Protein AF-A0A1J7BEB6-F1 (afdb_monomer_lite)

Structure (mmCIF, N/CA/C/O backbone):
data_AF-A0A1J7BEB6-F1
#
_entry.id   AF-A0A1J7BEB6-F1
#
loop_
_atom_site.group_PDB
_atom_site.id
_atom_site.type_symbol
_atom_site.label_atom_id
_atom_site.label_alt_id
_atom_site.label_comp_id
_atom_site.label_asym_id
_atom_site.label_entity_id
_atom_site.label_seq_id
_atom_site.pdbx_PDB_ins_code
_atom_site.Cartn_x
_atom_site.Cartn_y
_atom_site.Cartn_z
_atom_site.occupancy
_atom_site.B_iso_or_equiv
_atom_site.auth_seq_id
_atom_site.auth_comp_id
_atom_site.auth_asym_id
_atom_site.auth_atom_id
_atom_site.pdbx_PDB_model_num
ATOM 1 N N . MET A 1 1 ? -18.068 -0.484 -2.893 1.00 85.94 1 MET A N 1
ATOM 2 C CA . MET A 1 1 ? -17.768 -0.497 -1.445 1.00 85.94 1 MET A CA 1
ATOM 3 C C . MET A 1 1 ? -17.659 -1.946 -1.027 1.00 85.94 1 MET A C 1
ATOM 5 O O . MET A 1 1 ? -18.521 -2.722 -1.420 1.00 85.94 1 MET A O 1
ATOM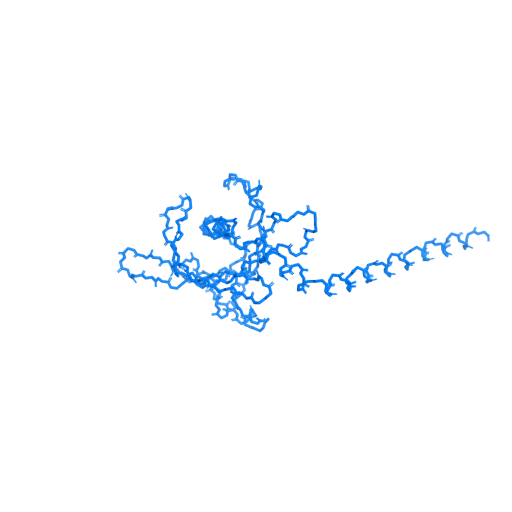 9 N N . ILE A 1 2 ? -16.595 -2.298 -0.313 1.00 91.94 2 ILE A N 1
ATOM 10 C CA . ILE A 1 2 ? -16.240 -3.674 0.043 1.00 91.94 2 ILE A CA 1
ATOM 11 C C . ILE A 1 2 ? -15.958 -3.715 1.543 1.00 91.94 2 ILE A C 1
ATOM 13 O O . ILE A 1 2 ? -15.367 -2.783 2.088 1.00 91.94 2 ILE A O 1
ATOM 17 N N . GLU A 1 3 ? -16.391 -4.778 2.210 1.00 91.88 3 GLU A N 1
ATOM 18 C CA . GLU A 1 3 ? -16.085 -5.016 3.617 1.00 91.88 3 GLU A CA 1
ATOM 19 C C . GLU A 1 3 ? -15.005 -6.084 3.718 1.00 91.88 3 GLU A C 1
ATOM 21 O O . GLU A 1 3 ? -15.182 -7.202 3.240 1.00 91.88 3 GLU A O 1
ATOM 26 N N . LEU A 1 4 ? -13.886 -5.737 4.347 1.00 92.25 4 LEU A N 1
ATOM 27 C CA . LEU A 1 4 ? -12.800 -6.665 4.617 1.00 92.25 4 LEU A CA 1
ATOM 28 C C . LEU A 1 4 ? -12.751 -6.928 6.117 1.00 92.25 4 LEU A C 1
ATOM 30 O O . LEU A 1 4 ? -12.865 -6.008 6.929 1.00 92.25 4 LEU A O 1
ATOM 34 N N . THR A 1 5 ? -12.573 -8.190 6.491 1.00 88.88 5 THR A N 1
ATOM 35 C CA . THR A 1 5 ? -12.385 -8.570 7.891 1.00 88.88 5 THR A CA 1
ATOM 36 C C . THR A 1 5 ? -10.912 -8.820 8.136 1.00 88.88 5 THR A C 1
ATOM 38 O O . THR A 1 5 ? -10.301 -9.641 7.455 1.00 88.88 5 THR A O 1
ATOM 41 N N . THR A 1 6 ? -10.334 -8.110 9.102 1.00 84.25 6 THR A N 1
ATOM 42 C CA . THR A 1 6 ? -8.933 -8.305 9.447 1.00 84.25 6 THR A CA 1
ATOM 43 C C . THR A 1 6 ? -8.742 -9.683 10.093 1.00 84.25 6 THR A C 1
ATOM 45 O O . THR A 1 6 ? -9.515 -10.060 10.980 1.00 84.25 6 THR A O 1
ATOM 48 N N . PRO A 1 7 ? -7.773 -10.481 9.627 1.00 80.00 7 PRO A N 1
ATOM 49 C CA . PRO A 1 7 ? -7.694 -11.899 9.966 1.00 80.00 7 PRO A CA 1
ATOM 50 C C . PRO A 1 7 ? -7.324 -12.180 11.427 1.00 80.00 7 PRO A C 1
ATOM 52 O O . PRO A 1 7 ? -7.808 -13.166 11.974 1.00 80.00 7 PRO A O 1
ATOM 55 N N . ALA A 1 8 ? -6.498 -11.347 12.067 1.00 81.00 8 ALA A N 1
ATOM 56 C CA . ALA A 1 8 ? -6.055 -11.558 13.446 1.00 81.00 8 ALA A CA 1
ATOM 57 C C . ALA A 1 8 ? -6.950 -10.853 14.474 1.00 81.00 8 ALA A C 1
ATOM 59 O O . ALA A 1 8 ? -7.284 -11.425 15.509 1.00 81.00 8 ALA A O 1
ATOM 60 N N . LEU A 1 9 ? -7.344 -9.603 14.213 1.00 80.00 9 LEU A N 1
ATOM 61 C CA . LEU A 1 9 ? -8.131 -8.796 15.152 1.00 80.00 9 LEU A CA 1
ATOM 62 C C . LEU A 1 9 ? -9.643 -8.867 14.895 1.00 80.00 9 LEU A C 1
ATOM 64 O O . LEU A 1 9 ? -10.401 -8.266 15.661 1.00 80.00 9 LEU A O 1
ATOM 68 N N . HIS A 1 10 ? -10.079 -9.554 13.833 1.00 84.31 10 HIS A N 1
ATOM 69 C CA . HIS A 1 10 ? -11.481 -9.702 13.421 1.00 84.31 10 HIS A CA 1
ATOM 70 C C . HIS A 1 10 ? -12.234 -8.369 13.344 1.00 84.31 10 HIS A C 1
ATOM 72 O O . HIS A 1 10 ? -13.385 -8.243 13.770 1.00 84.31 10 HIS A O 1
ATOM 78 N N . ARG A 1 11 ? -11.564 -7.334 12.827 1.00 84.19 11 ARG A N 1
ATOM 79 C CA . ARG A 1 11 ? -12.153 -6.003 12.659 1.00 84.19 11 ARG A CA 1
ATOM 80 C C . ARG A 1 11 ? -12.677 -5.851 11.249 1.00 84.19 11 ARG A C 1
ATOM 82 O O . ARG A 1 11 ? -11.995 -6.212 10.301 1.00 84.19 11 ARG A O 1
ATOM 89 N N . THR A 1 12 ? -13.840 -5.237 11.104 1.00 87.94 12 THR A N 1
ATOM 90 C CA . THR A 1 12 ? -14.345 -4.865 9.785 1.00 87.94 12 THR A CA 1
ATOM 91 C C . THR A 1 12 ? -13.767 -3.513 9.379 1.00 87.94 12 THR A C 1
ATOM 93 O O . THR A 1 12 ? -13.981 -2.501 10.057 1.00 87.94 12 THR A O 1
ATOM 96 N N . ILE A 1 13 ? -13.042 -3.498 8.266 1.00 90.31 13 ILE A N 1
ATOM 97 C CA . ILE A 1 13 ? -12.674 -2.285 7.540 1.00 90.31 13 ILE A CA 1
ATOM 98 C C . ILE A 1 13 ? -13.540 -2.199 6.285 1.00 90.31 13 ILE A C 1
ATOM 100 O O . ILE A 1 13 ? -13.791 -3.192 5.607 1.00 90.31 13 ILE A O 1
ATOM 104 N N . VAL A 1 14 ? -14.029 -1.005 5.995 1.00 92.38 14 VAL A N 1
ATOM 105 C CA . VAL A 1 14 ? -14.846 -0.713 4.821 1.00 92.38 14 VAL A CA 1
ATOM 106 C C . VAL A 1 14 ? -13.959 0.029 3.843 1.00 92.38 14 VAL A C 1
ATOM 108 O O . VAL A 1 14 ? -13.399 1.066 4.192 1.00 92.38 14 VAL A O 1
ATOM 111 N N . VAL A 1 15 ? -13.822 -0.480 2.627 1.00 94.06 15 VAL A N 1
ATOM 112 C CA . VAL A 1 15 ? -12.970 0.126 1.605 1.00 94.06 15 VAL A CA 1
ATOM 113 C C . VAL A 1 15 ? -13.781 0.516 0.376 1.00 94.06 15 VAL A C 1
ATOM 115 O O . VAL A 1 15 ? -14.750 -0.142 -0.019 1.00 94.06 15 VAL A O 1
ATOM 118 N N . THR A 1 16 ? -13.391 1.628 -0.234 1.00 94.81 16 THR A N 1
ATOM 119 C CA . THR A 1 16 ? -13.766 1.965 -1.608 1.00 94.81 16 THR A CA 1
ATOM 120 C C . THR A 1 16 ? -12.527 1.837 -2.470 1.00 94.81 16 THR A C 1
ATOM 122 O O . THR A 1 16 ? -11.470 2.334 -2.094 1.00 94.81 16 THR A O 1
ATOM 125 N N . GLU A 1 17 ? -12.661 1.136 -3.587 1.00 95.12 17 GLU A N 1
ATOM 126 C CA . GLU A 1 17 ? -11.561 0.894 -4.508 1.00 95.12 17 GLU A CA 1
ATOM 127 C C . GLU A 1 17 ? -11.651 1.838 -5.702 1.00 95.12 17 GLU A C 1
ATOM 129 O O . GLU A 1 17 ? -12.726 2.012 -6.281 1.00 95.12 17 GLU A O 1
ATOM 134 N N . THR A 1 18 ? -10.504 2.374 -6.103 1.00 94.62 18 THR A N 1
ATOM 135 C CA . THR A 1 18 ? -10.335 3.101 -7.359 1.00 94.62 18 THR A CA 1
ATOM 136 C C . THR A 1 18 ? -9.152 2.500 -8.102 1.00 94.62 18 THR A C 1
ATOM 138 O O . THR A 1 18 ? -8.023 2.533 -7.613 1.00 94.62 18 THR A O 1
ATOM 141 N N . VAL A 1 19 ? -9.412 1.942 -9.281 1.00 92.69 19 VAL A N 1
ATOM 142 C CA . VAL A 1 19 ? -8.372 1.434 -10.181 1.00 92.69 19 VAL A CA 1
ATOM 143 C C . VAL A 1 19 ? -7.858 2.592 -11.028 1.00 92.69 19 VAL A C 1
ATOM 145 O O . VAL A 1 19 ? -8.635 3.258 -11.709 1.00 92.69 19 VAL A O 1
ATOM 148 N N . ASN A 1 20 ? -6.552 2.826 -10.991 1.00 87.44 20 ASN A N 1
ATOM 149 C CA . ASN A 1 20 ? -5.890 3.818 -11.827 1.00 87.44 20 ASN A CA 1
ATOM 150 C C . ASN A 1 20 ? -5.515 3.212 -13.187 1.00 87.44 20 ASN A C 1
ATOM 152 O O . ASN A 1 20 ? -5.292 2.007 -13.306 1.00 87.44 20 ASN A O 1
ATOM 156 N N . GLU A 1 21 ? -5.371 4.059 -14.207 1.00 83.88 21 GLU A N 1
ATOM 157 C CA . GLU A 1 21 ? -5.048 3.636 -15.583 1.00 83.88 21 GLU A CA 1
ATOM 158 C C . GLU A 1 21 ? -3.719 2.872 -15.690 1.00 83.88 21 GLU A C 1
ATOM 160 O O . GLU A 1 21 ? -3.550 2.015 -16.554 1.00 83.88 21 GLU A O 1
ATOM 165 N N . ASN A 1 22 ? -2.787 3.138 -14.774 1.00 83.81 22 ASN A N 1
ATOM 166 C CA . ASN A 1 22 ? -1.498 2.457 -14.698 1.00 83.81 22 ASN A CA 1
ATOM 167 C C . ASN A 1 22 ? -1.555 1.091 -13.989 1.00 83.81 22 ASN A C 1
ATOM 169 O O . 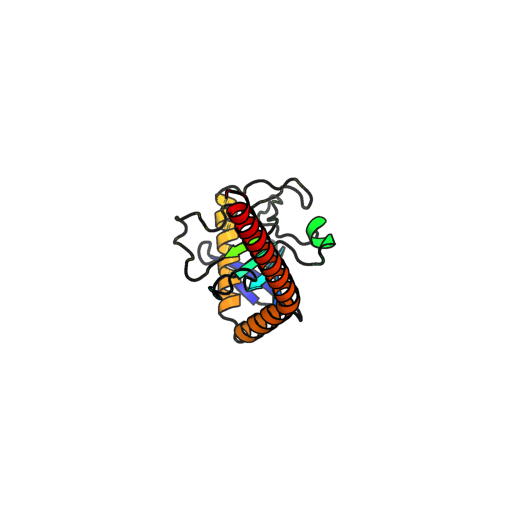ASN A 1 22 ? -0.523 0.448 -13.855 1.00 83.81 22 ASN A O 1
ATOM 173 N N . GLY A 1 23 ? -2.718 0.632 -13.520 1.00 84.00 23 GLY A N 1
ATOM 174 C CA . GLY A 1 23 ? -2.863 -0.642 -12.807 1.00 84.00 23 GLY A CA 1
ATOM 175 C C . GLY A 1 23 ? -2.634 -0.569 -11.293 1.00 84.00 23 GLY A C 1
ATOM 176 O O . GLY A 1 23 ? -2.726 -1.594 -10.620 1.00 84.00 23 GLY A O 1
ATOM 177 N N . ALA A 1 24 ? -2.370 0.616 -10.733 1.00 89.75 24 ALA A N 1
ATOM 178 C CA . ALA A 1 24 ? -2.391 0.822 -9.286 1.00 89.75 24 ALA A CA 1
ATOM 179 C C . ALA A 1 24 ? -3.833 0.816 -8.755 1.00 89.75 24 ALA A C 1
ATOM 181 O O . ALA A 1 24 ? -4.726 1.376 -9.391 1.00 89.75 24 ALA A O 1
ATOM 182 N N . VAL A 1 25 ? -4.056 0.261 -7.564 1.00 93.56 25 VAL A N 1
ATOM 183 C CA . VAL A 1 25 ? -5.375 0.264 -6.912 1.00 93.56 25 VAL A CA 1
ATOM 184 C C . VAL A 1 25 ? -5.310 1.070 -5.625 1.00 93.56 25 VAL A C 1
ATOM 186 O O . VAL A 1 25 ? -4.535 0.754 -4.725 1.00 93.56 25 VAL A O 1
ATOM 189 N N . THR A 1 26 ? -6.134 2.106 -5.525 1.00 94.75 26 THR A N 1
ATOM 190 C CA . THR A 1 26 ? -6.293 2.893 -4.301 1.00 94.75 26 THR A CA 1
ATOM 191 C C . THR A 1 26 ? -7.443 2.329 -3.476 1.00 94.75 26 THR A C 1
ATOM 193 O O . THR A 1 26 ? -8.574 2.259 -3.950 1.00 94.75 26 THR A O 1
ATOM 196 N N . TYR A 1 27 ? -7.157 1.981 -2.226 1.00 95.19 27 TYR A N 1
ATOM 197 C CA . TYR A 1 27 ? -8.111 1.555 -1.212 1.00 95.19 27 TYR A CA 1
ATOM 198 C C . TYR A 1 27 ? -8.347 2.690 -0.221 1.00 95.19 27 TYR A C 1
ATOM 200 O O . TYR A 1 27 ? -7.553 2.887 0.700 1.00 95.19 27 TYR A O 1
ATOM 208 N N . SER A 1 28 ? -9.453 3.413 -0.378 1.00 94.56 28 SER A N 1
ATOM 209 C CA . SER A 1 28 ? -9.890 4.412 0.598 1.00 94.56 28 SER A CA 1
ATOM 210 C C . SER A 1 28 ? -10.611 3.724 1.744 1.00 94.56 28 SER A C 1
ATOM 212 O O . SER A 1 28 ? -11.760 3.288 1.605 1.00 94.56 28 SER A O 1
ATOM 214 N N . ALA A 1 29 ? -9.918 3.590 2.871 1.00 92.25 29 ALA A N 1
ATOM 215 C CA . ALA A 1 29 ? -10.356 2.798 4.004 1.00 92.25 29 ALA A CA 1
ATOM 216 C C . ALA A 1 29 ? -11.082 3.636 5.058 1.00 92.25 29 ALA A C 1
ATOM 218 O O . ALA A 1 29 ? -10.706 4.762 5.396 1.00 92.25 29 ALA A O 1
ATOM 219 N N . LYS A 1 30 ? -12.109 3.025 5.639 1.00 90.56 30 LYS A N 1
ATOM 220 C CA . LYS A 1 30 ? -12.805 3.484 6.831 1.00 90.56 30 LYS A CA 1
ATOM 221 C C . LYS A 1 30 ? -12.866 2.345 7.838 1.00 90.56 30 LYS A C 1
ATOM 223 O O . LYS A 1 30 ? -13.111 1.193 7.484 1.00 90.56 30 LYS A O 1
ATOM 228 N N . ARG A 1 31 ? -12.675 2.657 9.113 1.00 84.31 31 ARG A N 1
ATOM 229 C CA . ARG A 1 31 ? -12.867 1.708 10.205 1.00 84.31 31 ARG A CA 1
ATOM 230 C C . ARG A 1 31 ? -14.312 1.773 10.658 1.00 84.31 31 ARG A C 1
ATOM 232 O O . ARG A 1 31 ? -14.750 2.816 11.140 1.00 84.31 31 ARG A O 1
ATOM 239 N N . ARG A 1 32 ? -15.014 0.645 10.618 1.00 83.38 32 ARG A N 1
ATOM 240 C CA . ARG A 1 32 ? -16.331 0.562 11.243 1.00 83.38 32 ARG A CA 1
ATOM 241 C C . ARG A 1 32 ? -16.177 0.469 12.756 1.00 83.38 32 ARG A C 1
ATOM 243 O O . ARG A 1 32 ? -15.477 -0.406 13.275 1.00 83.38 32 ARG A O 1
ATOM 250 N N . THR A 1 33 ? -16.805 1.386 13.479 1.00 77.25 33 THR A N 1
ATOM 251 C CA . THR A 1 33 ? -16.875 1.344 14.943 1.00 77.25 33 THR A CA 1
ATOM 252 C C . THR A 1 33 ? -18.260 0.886 15.386 1.00 77.25 33 THR A C 1
ATOM 254 O O . THR A 1 33 ? -19.239 1.061 14.667 1.00 77.25 33 THR A O 1
ATOM 257 N N . LYS A 1 34 ? -18.358 0.273 16.572 1.00 73.19 34 LYS A N 1
ATOM 258 C CA . LYS A 1 34 ? -19.645 -0.220 17.088 1.00 73.19 34 LYS A CA 1
ATOM 259 C C . LYS A 1 34 ? -20.641 0.907 17.409 1.00 73.19 34 LYS A C 1
ATOM 261 O O . LYS A 1 34 ? -21.834 0.637 17.409 1.00 73.19 34 LYS A O 1
ATOM 266 N N . ASN A 1 35 ? -20.156 2.130 17.666 1.00 67.19 35 ASN A N 1
ATOM 267 C CA . ASN A 1 35 ? -20.957 3.211 18.252 1.00 67.19 35 ASN A CA 1
ATOM 268 C C . ASN A 1 35 ? -20.946 4.540 17.463 1.00 67.19 35 ASN A C 1
ATOM 270 O O . ASN A 1 35 ? -21.878 5.311 17.640 1.00 67.19 35 ASN A O 1
ATOM 274 N N . ASP A 1 36 ? -19.959 4.800 16.591 1.00 61.56 36 ASP A N 1
ATOM 275 C CA . ASP A 1 36 ? -19.748 6.117 15.944 1.00 61.56 36 ASP A CA 1
ATOM 276 C C . ASP A 1 36 ? -19.757 6.062 14.401 1.00 61.56 36 ASP A C 1
ATOM 278 O O . ASP A 1 36 ? -19.321 6.989 13.720 1.00 61.56 36 ASP A O 1
ATOM 282 N N . GLY A 1 37 ? -20.244 4.966 13.811 1.00 76.62 37 GLY A N 1
ATOM 283 C CA . GLY A 1 37 ? -20.230 4.782 12.358 1.00 76.62 37 GLY A CA 1
ATOM 284 C C . GLY A 1 37 ? -18.827 4.518 11.794 1.00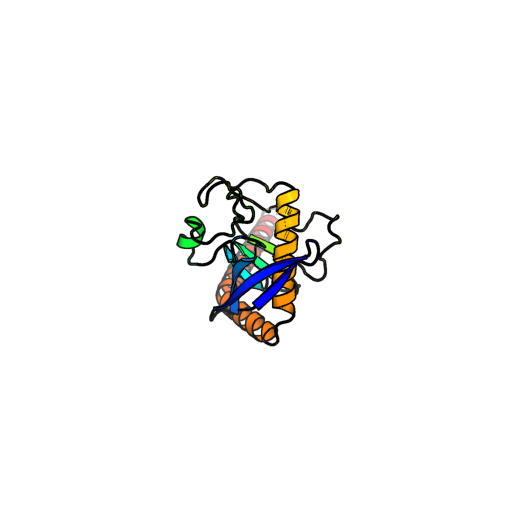 76.62 37 GLY A C 1
ATOM 285 O O . GLY A 1 37 ? -17.956 3.960 12.475 1.00 76.62 37 GLY A O 1
ATOM 286 N N . ASP A 1 38 ? -18.633 4.860 10.519 1.00 81.44 38 ASP A N 1
ATOM 287 C CA . ASP A 1 38 ? -17.405 4.591 9.765 1.00 81.44 38 ASP A CA 1
ATOM 288 C C . ASP A 1 38 ? -16.421 5.771 9.891 1.00 81.44 38 ASP A C 1
ATOM 290 O O . ASP A 1 38 ? -16.640 6.840 9.318 1.00 81.44 38 ASP A O 1
ATOM 294 N N . LEU A 1 39 ? -15.313 5.571 10.613 1.00 82.06 39 LEU A N 1
ATOM 295 C CA . LEU A 1 39 ? -14.253 6.571 10.779 1.00 82.06 39 LEU A CA 1
ATOM 296 C C . LEU A 1 39 ? -13.267 6.515 9.604 1.00 82.06 39 LEU A C 1
ATOM 298 O O . LEU A 1 39 ? -12.762 5.428 9.313 1.00 82.06 39 LEU A O 1
ATOM 302 N N . PRO A 1 40 ? -12.949 7.641 8.941 1.00 84.56 40 PRO A N 1
ATOM 303 C CA . PRO A 1 40 ? -11.972 7.648 7.861 1.00 84.56 40 PRO A CA 1
ATOM 304 C C . PRO A 1 40 ? -10.599 7.237 8.391 1.00 84.56 40 PRO A C 1
ATOM 306 O O . PRO A 1 40 ? -10.131 7.758 9.402 1.00 84.56 40 PRO A O 1
ATOM 309 N N . MET A 1 41 ? -9.972 6.285 7.706 1.00 88.56 41 MET A N 1
ATOM 310 C CA . MET A 1 41 ? -8.589 5.908 7.967 1.00 88.56 41 MET A CA 1
ATOM 311 C C . MET A 1 41 ? -7.682 6.629 6.986 1.00 88.56 41 MET A C 1
ATOM 313 O O . MET A 1 41 ? -6.727 7.235 7.423 1.00 88.56 41 MET A O 1
ATOM 317 N N . GLY A 1 42 ? -8.000 6.643 5.696 1.00 90.25 42 GLY A N 1
ATOM 318 C CA . GLY A 1 42 ? -7.142 7.210 4.655 1.00 90.25 42 GLY A CA 1
ATOM 319 C C . GLY A 1 42 ? -6.898 6.185 3.559 1.00 90.25 42 GLY A C 1
ATOM 320 O O . GLY A 1 42 ? -7.599 5.170 3.494 1.00 90.25 42 GLY A O 1
ATOM 321 N N . ASP A 1 43 ? -5.909 6.445 2.711 1.00 93.75 43 ASP A N 1
ATOM 322 C CA . ASP A 1 43 ? -5.719 5.673 1.488 1.00 93.75 43 ASP A CA 1
ATOM 323 C C . ASP A 1 43 ? -4.518 4.731 1.556 1.00 93.75 43 ASP A C 1
ATOM 325 O O . ASP A 1 43 ? -3.424 5.104 1.986 1.00 93.75 43 ASP A O 1
ATOM 329 N N . PHE A 1 44 ? -4.712 3.518 1.046 1.00 93.25 44 PHE A N 1
ATOM 330 C CA . PHE A 1 44 ? -3.645 2.562 0.766 1.00 93.25 44 PHE A CA 1
ATOM 331 C C . PHE A 1 44 ? -3.554 2.364 -0.741 1.00 93.25 44 PHE A C 1
ATOM 333 O O . PHE A 1 44 ? -4.520 1.925 -1.361 1.00 93.25 44 PHE A O 1
ATOM 340 N N . VAL A 1 45 ? -2.413 2.679 -1.347 1.00 92.62 45 VAL A N 1
ATOM 341 C CA . VAL A 1 45 ? -2.211 2.460 -2.783 1.00 92.62 45 VAL A CA 1
ATOM 342 C C . VAL A 1 45 ? -1.405 1.189 -2.968 1.00 92.62 45 VAL A C 1
ATOM 344 O O . VAL A 1 45 ? -0.243 1.122 -2.576 1.00 92.62 45 VAL A O 1
ATOM 347 N N . VAL A 1 46 ? -2.036 0.185 -3.561 1.00 92.31 46 VAL A N 1
ATOM 348 C CA . VAL A 1 46 ? -1.455 -1.128 -3.814 1.00 92.31 46 VAL A CA 1
ATOM 349 C C . VAL A 1 46 ? -0.964 -1.185 -5.252 1.00 92.31 46 VAL A C 1
ATOM 351 O O . VAL A 1 46 ? -1.715 -0.914 -6.195 1.00 92.31 46 VAL A O 1
ATOM 354 N N . THR A 1 47 ? 0.300 -1.554 -5.422 1.00 88.31 47 THR A N 1
ATOM 355 C CA . THR A 1 47 ? 0.925 -1.788 -6.722 1.00 88.31 47 THR A CA 1
ATOM 356 C C . THR A 1 47 ? 1.697 -3.106 -6.702 1.00 88.31 47 THR A C 1
ATOM 358 O O . THR A 1 47 ? 2.243 -3.494 -5.667 1.00 88.31 47 THR A O 1
ATOM 361 N N . PRO A 1 48 ? 1.787 -3.824 -7.831 1.00 79.56 48 PRO A N 1
ATOM 362 C CA . PRO A 1 48 ? 2.766 -4.898 -7.962 1.00 79.56 48 PRO A CA 1
ATOM 363 C C . PRO A 1 48 ? 4.182 -4.350 -7.715 1.00 79.56 48 PRO A C 1
ATOM 365 O O . PRO A 1 48 ? 4.496 -3.242 -8.164 1.00 79.56 48 PRO A O 1
ATOM 368 N N . ASP A 1 49 ? 5.053 -5.100 -7.029 1.00 69.25 49 ASP A N 1
ATOM 369 C CA . ASP A 1 49 ? 6.418 -4.630 -6.774 1.00 69.25 49 ASP A CA 1
ATOM 370 C C . ASP A 1 49 ? 7.171 -4.443 -8.099 1.00 69.25 49 ASP A C 1
ATOM 372 O O . ASP A 1 49 ? 7.366 -5.354 -8.909 1.00 69.25 49 ASP A O 1
ATOM 376 N N . SER A 1 50 ? 7.588 -3.203 -8.324 1.00 57.94 50 SER A N 1
ATOM 377 C CA . SER A 1 50 ? 8.275 -2.749 -9.523 1.00 57.94 50 SER A CA 1
ATOM 378 C C . SER A 1 50 ? 9.730 -3.220 -9.597 1.00 57.94 50 SER A C 1
ATOM 380 O O . SER A 1 50 ? 10.302 -3.212 -10.697 1.00 57.94 50 SER A O 1
ATOM 382 N N . ARG A 1 51 ? 10.315 -3.634 -8.462 1.00 55.84 51 ARG A N 1
ATOM 383 C CA . ARG A 1 51 ? 11.756 -3.857 -8.257 1.00 55.84 51 ARG A CA 1
ATOM 384 C C . ARG A 1 51 ? 12.189 -5.310 -8.438 1.00 55.84 51 ARG A C 1
ATOM 386 O O . ARG A 1 51 ? 13.348 -5.556 -8.765 1.00 55.84 51 ARG A O 1
ATOM 393 N N . LEU A 1 52 ? 11.278 -6.269 -8.285 1.00 53.09 52 LEU A N 1
ATOM 394 C CA . LEU A 1 52 ? 11.589 -7.699 -8.329 1.00 53.09 52 LEU A CA 1
ATOM 395 C C . LEU A 1 52 ? 11.065 -8.339 -9.618 1.00 53.09 52 LEU A C 1
ATOM 397 O O . LEU A 1 52 ? 10.009 -8.962 -9.645 1.00 53.09 52 LEU A O 1
ATOM 401 N N . ILE A 1 53 ? 11.849 -8.234 -10.698 1.00 46.53 53 ILE A N 1
ATOM 402 C CA . ILE A 1 53 ? 11.585 -8.922 -11.983 1.00 46.53 53 ILE A CA 1
ATOM 403 C C . ILE A 1 53 ? 11.409 -10.439 -11.779 1.00 46.53 53 ILE A C 1
ATOM 405 O O . ILE A 1 53 ? 10.655 -11.085 -12.502 1.00 46.53 53 ILE A O 1
ATOM 409 N N . SER A 1 54 ? 12.093 -11.006 -10.784 1.00 46.88 54 SER A N 1
ATOM 410 C CA . SER A 1 54 ? 12.108 -12.438 -10.487 1.00 46.88 54 SER A CA 1
ATOM 411 C C . SER A 1 54 ? 11.024 -12.899 -9.511 1.00 46.88 54 SER A C 1
ATOM 413 O O . SER A 1 54 ? 10.844 -14.108 -9.367 1.00 46.88 54 SER A O 1
ATOM 415 N N . ASN A 1 55 ? 10.300 -11.989 -8.846 1.00 54.38 55 ASN A N 1
ATOM 416 C CA . ASN A 1 55 ? 9.288 -12.371 -7.863 1.00 54.38 55 ASN A CA 1
ATOM 417 C C . ASN A 1 55 ? 7.991 -11.558 -8.025 1.00 54.38 55 ASN A C 1
ATOM 419 O O . ASN A 1 55 ? 7.776 -10.590 -7.294 1.00 54.38 55 ASN A O 1
ATOM 423 N N . PRO A 1 56 ? 7.081 -11.982 -8.925 1.00 56.72 56 PRO A N 1
ATOM 424 C CA . PRO A 1 56 ? 5.798 -11.310 -9.151 1.00 56.72 56 PRO A CA 1
ATOM 425 C C . PRO A 1 56 ? 4.850 -11.389 -7.947 1.00 56.72 56 PRO A C 1
ATOM 427 O O . PRO A 1 56 ? 3.725 -10.905 -8.019 1.00 56.72 56 PRO A O 1
ATOM 430 N N . ARG A 1 57 ? 5.266 -12.044 -6.856 1.00 66.44 57 ARG A N 1
ATOM 431 C CA . ARG A 1 57 ? 4.460 -12.185 -5.649 1.00 66.44 57 ARG A CA 1
ATOM 432 C C . ARG A 1 57 ? 4.631 -11.011 -4.700 1.00 66.44 57 ARG A C 1
ATOM 434 O O . ARG A 1 57 ? 3.802 -10.885 -3.819 1.00 66.44 57 ARG A O 1
ATOM 441 N N . VAL A 1 58 ? 5.650 -10.163 -4.843 1.00 77.38 58 VAL A N 1
ATOM 442 C CA . VAL A 1 58 ? 5.802 -9.013 -3.940 1.00 77.38 58 VAL A CA 1
ATOM 443 C C . VAL A 1 58 ? 4.875 -7.876 -4.368 1.00 77.38 58 VAL A C 1
ATOM 445 O O . VAL A 1 58 ? 4.737 -7.564 -5.550 1.00 77.38 58 VAL A O 1
ATOM 448 N N . VAL A 1 59 ? 4.222 -7.271 -3.386 1.00 84.12 59 VAL A N 1
ATOM 449 C CA . VAL A 1 59 ? 3.270 -6.175 -3.518 1.00 84.12 59 VAL A CA 1
ATOM 450 C C . VAL A 1 59 ? 3.821 -4.983 -2.750 1.00 84.12 59 VAL A C 1
ATOM 452 O O . VAL A 1 59 ? 4.199 -5.110 -1.586 1.00 84.12 59 VAL A O 1
ATOM 455 N N . SER A 1 60 ? 3.854 -3.824 -3.391 1.00 85.81 60 SER A N 1
ATOM 456 C CA . SER A 1 60 ? 4.182 -2.556 -2.753 1.00 85.81 60 SER A CA 1
ATOM 457 C C . SER A 1 60 ? 2.897 -1.881 -2.287 1.00 85.81 60 SER A C 1
ATOM 459 O O . SER A 1 60 ? 1.911 -1.815 -3.023 1.00 85.81 60 SER A O 1
ATOM 461 N N . ILE A 1 61 ? 2.904 -1.357 -1.066 1.00 89.06 61 ILE A N 1
ATOM 462 C CA . ILE A 1 61 ? 1.804 -0.570 -0.515 1.00 89.06 61 ILE A CA 1
ATOM 463 C C . ILE A 1 61 ? 2.347 0.774 -0.088 1.00 89.06 61 ILE A C 1
ATOM 465 O O . ILE A 1 61 ? 3.147 0.869 0.838 1.00 89.06 61 ILE A O 1
ATOM 469 N N . GLN A 1 62 ? 1.865 1.814 -0.744 1.00 88.88 62 GLN A N 1
ATOM 470 C CA . GLN A 1 62 ? 2.136 3.184 -0.365 1.00 88.88 62 GLN A CA 1
ATOM 471 C C . GLN A 1 62 ? 1.030 3.696 0.560 1.00 88.88 62 GLN A C 1
ATOM 473 O O . GLN A 1 62 ? -0.161 3.467 0.322 1.00 88.88 62 GLN A O 1
ATOM 478 N N . PHE A 1 63 ? 1.428 4.427 1.596 1.00 89.00 63 PHE A N 1
ATOM 479 C CA . PHE A 1 63 ? 0.515 5.105 2.502 1.00 89.00 63 PHE A CA 1
ATOM 480 C C . PHE A 1 63 ? 0.169 6.499 1.970 1.00 89.00 63 PHE A C 1
ATOM 482 O O . PHE A 1 63 ? 1.038 7.355 1.811 1.00 89.00 63 PHE A O 1
ATOM 489 N N . GLY A 1 64 ? -1.116 6.721 1.700 1.00 87.81 64 GLY A N 1
ATOM 490 C CA . GLY A 1 64 ? -1.644 7.942 1.102 1.00 87.81 64 GLY A CA 1
ATOM 491 C C . GLY A 1 64 ? -1.668 7.901 -0.425 1.00 87.81 64 GLY A C 1
ATOM 492 O O . GLY A 1 64 ? -0.765 7.370 -1.075 1.00 87.81 64 GLY A O 1
ATOM 493 N N . SER A 1 65 ? -2.723 8.472 -1.002 1.00 85.06 65 SER A N 1
ATOM 494 C CA . SER A 1 65 ? -2.892 8.634 -2.447 1.00 85.06 65 SER A CA 1
ATOM 495 C C . SER A 1 65 ? -2.381 9.996 -2.935 1.00 85.06 65 SER A C 1
ATOM 497 O O . SER A 1 65 ? -1.934 10.830 -2.150 1.00 85.06 65 SER A O 1
ATOM 499 N N . GLY A 1 66 ? -2.435 10.212 -4.252 1.00 77.38 66 GLY A N 1
ATOM 500 C CA . GLY A 1 66 ? -2.147 11.505 -4.871 1.00 77.38 66 GLY A CA 1
ATOM 501 C C . GLY A 1 66 ? -0.782 11.615 -5.555 1.00 77.38 66 GLY A C 1
ATOM 502 O O . GLY A 1 66 ? -0.019 10.644 -5.696 1.00 77.38 66 GLY A O 1
ATOM 503 N N . SER A 1 67 ? -0.518 12.828 -6.036 1.00 69.25 67 SER A N 1
ATOM 504 C CA . SER A 1 67 ? 0.714 13.237 -6.704 1.00 69.25 67 SER A CA 1
ATOM 505 C C . SER A 1 67 ? 1.920 13.161 -5.766 1.00 69.25 67 SER A C 1
ATOM 507 O O . SER A 1 67 ? 1.792 12.983 -4.557 1.00 69.25 67 SER A O 1
ATOM 509 N N . ARG A 1 68 ? 3.130 13.327 -6.309 1.00 63.91 68 ARG A N 1
ATOM 510 C CA . ARG A 1 68 ? 4.337 13.423 -5.475 1.00 63.91 68 ARG A CA 1
ATOM 511 C C . ARG A 1 68 ? 4.221 14.540 -4.430 1.00 63.91 68 ARG A C 1
ATOM 513 O O . ARG A 1 68 ? 4.692 14.350 -3.317 1.00 63.91 68 ARG A O 1
ATOM 520 N N . THR A 1 69 ? 3.586 15.658 -4.776 1.00 66.31 69 THR A N 1
ATOM 521 C CA . THR A 1 69 ? 3.341 16.769 -3.849 1.00 66.31 69 THR A CA 1
ATOM 522 C C . THR A 1 69 ? 2.369 16.353 -2.749 1.00 66.31 69 THR A C 1
ATOM 524 O O . THR A 1 69 ? 2.708 16.479 -1.581 1.00 66.31 69 THR A O 1
ATOM 527 N N . ASP A 1 70 ? 1.250 15.710 -3.098 1.00 70.31 70 ASP A N 1
ATOM 528 C CA . ASP A 1 70 ? 0.274 15.213 -2.111 1.00 70.31 70 ASP A CA 1
ATOM 529 C C . ASP A 1 70 ? 0.886 14.196 -1.137 1.00 70.31 70 ASP A C 1
ATOM 531 O O . ASP A 1 70 ? 0.516 14.143 0.033 1.00 70.31 70 ASP A O 1
ATOM 535 N N . ARG A 1 71 ? 1.862 13.404 -1.599 1.00 67.12 71 ARG A N 1
ATOM 536 C CA . ARG A 1 71 ? 2.610 12.450 -0.764 1.00 67.12 71 ARG A CA 1
ATOM 537 C C . ARG A 1 71 ? 3.591 13.131 0.185 1.00 67.12 71 ARG A C 1
ATOM 539 O O . ARG A 1 71 ? 3.823 12.612 1.271 1.00 67.12 71 ARG A O 1
ATOM 546 N N . MET A 1 72 ? 4.170 14.263 -0.212 1.00 67.50 72 MET A N 1
ATOM 547 C CA . MET A 1 72 ? 5.022 15.079 0.664 1.00 67.50 72 MET A CA 1
ATOM 548 C C . MET A 1 72 ? 4.175 15.836 1.690 1.00 67.50 72 MET A C 1
ATOM 550 O O . MET A 1 72 ? 4.533 15.882 2.865 1.00 67.50 72 MET A O 1
ATOM 554 N N . ASP A 1 73 ? 3.024 16.350 1.254 1.00 71.25 73 ASP A N 1
ATOM 555 C CA . ASP A 1 73 ? 2.061 17.074 2.088 1.00 71.25 73 ASP A CA 1
ATOM 556 C C . ASP A 1 73 ? 1.192 16.131 2.936 1.00 71.25 73 ASP A C 1
ATOM 558 O O . ASP A 1 73 ? 0.521 16.561 3.875 1.00 71.25 73 ASP A O 1
ATOM 562 N N . ARG A 1 74 ? 1.237 14.828 2.627 1.00 75.44 74 ARG A N 1
ATOM 563 C CA . ARG A 1 74 ? 0.629 13.718 3.368 1.00 75.44 74 ARG A CA 1
ATOM 564 C C . ARG A 1 74 ? -0.855 13.947 3.674 1.00 75.44 74 ARG A C 1
ATOM 566 O O . ARG A 1 74 ? -1.337 13.696 4.776 1.00 75.44 74 ARG A O 1
ATOM 573 N N . THR A 1 75 ? -1.593 14.404 2.671 1.00 72.19 75 THR A N 1
ATOM 574 C CA . THR A 1 75 ? -2.981 14.868 2.820 1.00 72.19 75 THR A CA 1
ATOM 575 C C . THR A 1 75 ? -3.994 13.745 3.071 1.00 72.19 75 THR A C 1
ATOM 577 O O . THR A 1 75 ? -4.994 13.986 3.739 1.00 72.19 75 THR A O 1
ATOM 580 N N . ASN A 1 76 ? -3.720 12.517 2.609 1.00 83.56 76 ASN A N 1
ATOM 581 C CA . ASN A 1 76 ? -4.622 11.354 2.716 1.00 83.56 76 ASN A CA 1
ATOM 582 C C . ASN A 1 76 ? -3.955 10.110 3.331 1.00 83.56 76 ASN A C 1
ATOM 584 O O . ASN A 1 76 ? -4.300 8.974 2.990 1.00 83.56 76 ASN A O 1
ATOM 588 N N . ILE A 1 77 ? -2.965 10.295 4.207 1.00 85.56 77 ILE A N 1
ATOM 589 C CA . ILE A 1 77 ? -2.253 9.163 4.812 1.00 85.56 77 ILE A CA 1
ATOM 590 C C . ILE A 1 77 ? -3.122 8.405 5.836 1.00 85.56 77 ILE A C 1
ATOM 592 O O . ILE A 1 77 ? -3.930 9.026 6.532 1.00 85.56 77 ILE A O 1
ATOM 596 N N . PRO A 1 78 ? -2.964 7.074 5.973 1.00 86.94 78 PRO A N 1
ATOM 597 C CA . PRO A 1 78 ? -3.757 6.276 6.892 1.00 86.94 78 PRO A CA 1
ATOM 598 C C . PRO A 1 78 ? -3.528 6.639 8.358 1.00 86.94 78 PRO A C 1
ATOM 600 O O . PRO A 1 78 ? -2.450 6.416 8.902 1.00 86.94 78 PRO A O 1
ATOM 603 N N . ASN A 1 79 ? -4.572 7.104 9.028 1.00 88.31 79 ASN A N 1
ATOM 604 C CA . ASN A 1 79 ? -4.697 7.137 10.469 1.00 88.31 79 ASN A CA 1
ATOM 605 C C . ASN A 1 79 ? -5.020 5.725 10.989 1.00 88.31 79 ASN A C 1
ATOM 607 O O . ASN A 1 79 ? -6.092 5.162 10.743 1.00 88.31 79 ASN A O 1
ATOM 611 N N . ILE A 1 80 ? -4.063 5.140 11.704 1.00 80.00 80 ILE A N 1
ATOM 612 C CA . ILE A 1 80 ? -4.097 3.744 12.152 1.00 80.00 80 ILE A CA 1
ATOM 613 C C . ILE A 1 80 ? -4.501 3.604 13.627 1.00 80.00 80 ILE A C 1
ATOM 615 O O . ILE A 1 80 ? -4.702 2.484 14.123 1.00 80.00 80 ILE A O 1
ATOM 619 N N . ASP A 1 81 ? -4.688 4.718 14.339 1.00 77.69 81 ASP A N 1
ATOM 620 C CA . ASP A 1 81 ? -5.094 4.721 15.741 1.00 77.69 81 ASP A CA 1
ATOM 621 C C . ASP A 1 81 ? -5.999 5.906 16.126 1.00 77.69 81 ASP A C 1
ATOM 623 O O . ASP A 1 81 ? -5.759 7.021 15.682 1.00 77.69 81 ASP A O 1
ATOM 627 N N . PRO A 1 82 ? -7.012 5.729 17.001 1.00 71.19 82 PRO A N 1
ATOM 628 C CA . PRO A 1 82 ? -7.867 6.835 17.437 1.00 71.19 82 PRO A CA 1
ATOM 629 C C . PRO A 1 82 ? -7.123 8.045 18.017 1.00 71.19 82 PRO A C 1
ATOM 631 O O . PRO A 1 82 ? -7.695 9.129 18.050 1.00 71.19 82 PRO A O 1
ATOM 634 N N . GLN A 1 83 ? -5.872 7.885 18.462 1.00 75.56 83 GLN A N 1
ATOM 635 C CA . GLN A 1 83 ? -5.031 8.979 18.948 1.00 75.56 83 GLN A CA 1
ATOM 636 C C . GLN A 1 83 ? -4.444 9.867 17.838 1.00 75.56 83 GLN A C 1
ATOM 638 O O . GLN A 1 83 ? -3.776 10.848 18.154 1.00 75.56 83 GLN A O 1
ATOM 643 N N . GLY A 1 84 ? -4.693 9.569 16.558 1.00 80.50 84 GLY A N 1
ATOM 644 C CA . GLY A 1 84 ? -4.192 10.384 15.449 1.00 80.50 84 GLY A CA 1
ATOM 645 C C . GLY A 1 84 ? -2.772 10.026 15.030 1.00 80.50 84 GLY A C 1
ATOM 64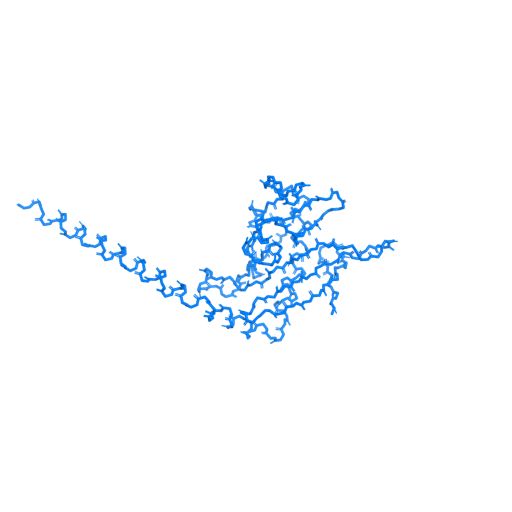6 O O . GLY A 1 84 ? -2.003 10.914 14.683 1.00 80.50 84 GLY A O 1
ATOM 647 N N . ILE A 1 85 ? -2.415 8.740 15.081 1.00 86.81 85 ILE A N 1
ATOM 648 C CA . ILE A 1 85 ? -1.116 8.265 14.598 1.00 86.81 85 ILE A CA 1
ATOM 649 C C . ILE A 1 85 ? -1.269 7.805 13.156 1.00 86.81 85 ILE A C 1
ATOM 651 O O . ILE A 1 85 ? -2.130 6.975 12.850 1.00 86.81 85 ILE A O 1
ATOM 655 N N . TYR A 1 86 ? -0.412 8.322 12.284 1.00 88.19 86 TYR A N 1
ATOM 656 C CA . TYR A 1 86 ? -0.494 8.081 10.854 1.00 88.19 86 TYR A CA 1
ATOM 657 C C . TYR A 1 86 ? 0.635 7.182 10.362 1.00 88.19 86 TYR A C 1
ATOM 659 O O . TYR A 1 86 ? 1.782 7.373 10.756 1.00 88.19 86 TYR A O 1
ATOM 667 N N . ALA A 1 87 ? 0.323 6.235 9.479 1.00 88.69 87 ALA A N 1
ATOM 668 C CA . ALA A 1 87 ? 1.317 5.461 8.741 1.00 88.69 87 ALA A CA 1
ATOM 669 C C . ALA A 1 87 ? 1.875 6.295 7.580 1.00 88.69 87 ALA A C 1
ATOM 671 O O . ALA A 1 87 ? 1.106 6.912 6.841 1.00 88.69 87 ALA A O 1
ATOM 672 N N . VAL A 1 88 ? 3.199 6.311 7.411 1.00 86.50 88 VAL A N 1
ATOM 673 C CA . VAL A 1 88 ? 3.881 7.100 6.372 1.00 86.50 88 VAL A CA 1
ATOM 674 C C . VAL A 1 88 ? 4.873 6.249 5.587 1.00 86.50 88 VAL A C 1
ATOM 676 O O . VAL A 1 88 ? 5.375 5.244 6.084 1.00 86.50 88 VAL A O 1
ATOM 679 N N . GLY A 1 89 ? 5.132 6.647 4.341 1.00 82.69 89 GLY A N 1
ATOM 680 C CA . GLY A 1 89 ? 6.057 5.950 3.451 1.00 82.69 89 GLY A CA 1
ATOM 681 C C . GLY A 1 89 ? 5.401 4.818 2.661 1.00 82.69 89 GLY A C 1
ATOM 682 O O . GLY A 1 89 ? 4.254 4.923 2.217 1.00 82.69 89 GLY A O 1
ATOM 683 N N . GLU A 1 90 ? 6.156 3.746 2.453 1.00 83.25 90 GLU A N 1
ATOM 684 C CA . GLU A 1 90 ? 5.724 2.560 1.720 1.00 83.25 90 GLU A CA 1
ATOM 685 C C . GLU A 1 90 ? 6.268 1.290 2.373 1.00 83.25 90 GLU A C 1
ATOM 687 O O . GLU A 1 90 ? 7.297 1.305 3.047 1.00 83.25 90 GLU A O 1
ATOM 692 N N . VAL A 1 91 ? 5.582 0.174 2.151 1.00 82.75 91 VAL A N 1
ATOM 693 C CA . VAL A 1 91 ? 5.998 -1.152 2.609 1.00 82.75 91 VAL A CA 1
ATOM 694 C C . VAL A 1 91 ? 5.904 -2.156 1.474 1.00 82.75 91 VAL A C 1
ATOM 696 O O . VAL A 1 91 ? 5.085 -2.020 0.569 1.00 82.75 91 VAL A O 1
ATOM 699 N N . HIS A 1 92 ? 6.739 -3.188 1.543 1.00 80.88 92 HIS A N 1
ATOM 700 C CA . HIS A 1 92 ? 6.839 -4.220 0.516 1.00 80.88 92 HIS A CA 1
ATOM 701 C C . HIS A 1 92 ? 6.546 -5.573 1.135 1.00 80.88 92 HIS A C 1
ATOM 703 O O . HIS A 1 92 ? 7.138 -5.956 2.142 1.00 80.88 92 HIS A O 1
ATOM 709 N N . ILE A 1 93 ? 5.586 -6.272 0.547 1.00 80.31 93 ILE A N 1
ATOM 710 C CA . ILE A 1 93 ? 4.925 -7.425 1.139 1.00 80.31 93 ILE A CA 1
ATOM 711 C C . ILE A 1 93 ? 5.022 -8.592 0.175 1.00 80.31 93 ILE A C 1
ATOM 713 O O . ILE A 1 93 ? 4.516 -8.516 -0.935 1.00 80.31 93 ILE A O 1
ATOM 717 N N . ASN A 1 94 ? 5.617 -9.700 0.613 1.00 79.00 94 ASN A N 1
ATOM 718 C CA . ASN A 1 94 ? 5.515 -10.979 -0.081 1.00 79.00 94 ASN A CA 1
ATOM 719 C C . ASN A 1 94 ? 4.412 -11.827 0.585 1.00 79.00 94 ASN A C 1
ATOM 721 O O . ASN A 1 94 ? 4.653 -12.378 1.660 1.00 79.00 94 ASN A O 1
ATOM 725 N N . PRO A 1 95 ? 3.213 -11.975 -0.011 1.00 76.56 95 PRO A N 1
ATOM 726 C CA . PRO A 1 95 ? 2.118 -12.752 0.558 1.00 76.56 95 PRO A CA 1
ATOM 727 C C . PRO A 1 95 ? 2.470 -14.234 0.717 1.00 76.56 95 PRO A C 1
ATOM 729 O O . PRO A 1 95 ? 1.984 -14.878 1.640 1.00 76.56 95 PRO A O 1
ATOM 732 N N . GLY A 1 96 ? 3.334 -14.778 -0.152 1.00 73.00 96 GLY A N 1
ATOM 733 C CA . GLY A 1 96 ? 3.767 -16.178 -0.086 1.00 73.00 96 GLY A CA 1
ATOM 734 C C . GLY A 1 96 ? 4.755 -16.467 1.046 1.00 73.00 96 GLY A C 1
ATOM 735 O O . GLY A 1 96 ? 4.904 -17.616 1.449 1.00 73.00 96 GLY A O 1
ATOM 736 N N . GLU A 1 97 ? 5.406 -15.428 1.565 1.00 67.69 97 GLU A N 1
ATOM 737 C CA . GLU A 1 97 ? 6.341 -15.501 2.689 1.00 67.69 97 GLU A CA 1
ATOM 738 C C . GLU A 1 97 ? 5.808 -14.772 3.915 1.00 67.69 97 GLU A C 1
ATOM 740 O O . GLU A 1 97 ? 6.577 -14.555 4.848 1.00 67.69 97 GLU A O 1
ATOM 745 N N . TRP A 1 98 ? 4.519 -14.399 3.934 1.00 68.00 98 TRP A N 1
ATOM 746 C CA . TRP A 1 98 ? 3.922 -13.745 5.089 1.00 68.00 98 TRP A CA 1
ATOM 747 C C . TRP A 1 98 ? 4.151 -14.650 6.295 1.00 68.00 98 TRP A C 1
ATOM 749 O O . TRP A 1 98 ? 3.539 -15.721 6.382 1.00 68.00 98 TRP A O 1
ATOM 759 N N . PRO A 1 99 ? 5.053 -14.293 7.220 1.00 51.97 99 PRO A N 1
ATOM 760 C CA . PRO A 1 99 ? 5.353 -15.226 8.272 1.00 51.97 99 PRO A CA 1
ATOM 761 C C . PRO A 1 99 ? 4.157 -15.283 9.224 1.00 51.97 99 PRO A C 1
ATOM 763 O O . PRO A 1 99 ? 3.321 -14.369 9.291 1.00 51.97 99 PRO A O 1
ATOM 766 N N . ALA A 1 100 ? 4.101 -16.346 10.026 1.00 46.84 100 ALA A N 1
ATOM 767 C CA . ALA A 1 100 ? 3.429 -16.246 11.314 1.00 46.84 100 ALA A CA 1
ATOM 768 C C . ALA A 1 100 ? 3.874 -14.923 11.992 1.00 46.84 100 ALA A C 1
ATOM 770 O O . ALA A 1 100 ? 5.033 -14.538 11.800 1.00 46.84 100 ALA A O 1
ATOM 771 N N . PRO A 1 101 ? 3.000 -14.223 12.739 1.00 43.75 101 PRO A N 1
ATOM 772 C CA . PRO A 1 101 ? 3.230 -12.871 13.287 1.00 43.75 101 PRO A CA 1
ATOM 773 C C . PRO A 1 101 ? 4.602 -12.619 13.954 1.00 43.75 101 PRO A C 1
ATOM 775 O O . PRO A 1 101 ? 5.028 -11.483 14.111 1.00 43.75 101 PRO A O 1
ATOM 778 N N . GLU A 1 102 ? 5.307 -13.688 14.308 1.00 38.25 102 GLU A N 1
ATOM 779 C CA . GLU A 1 102 ? 6.520 -13.771 15.110 1.00 38.25 102 GLU A CA 1
ATOM 780 C C . GLU A 1 102 ? 7.840 -13.563 14.332 1.00 38.25 102 GLU A C 1
ATOM 782 O O . GLU A 1 102 ? 8.875 -13.326 14.953 1.00 38.25 102 GLU A O 1
ATOM 787 N N . LYS A 1 103 ? 7.864 -13.616 12.986 1.00 37.03 103 LYS A N 1
ATOM 788 C CA . LYS A 1 103 ? 9.096 -13.325 12.209 1.00 37.03 103 LYS A CA 1
ATOM 789 C C . LYS A 1 103 ? 9.055 -11.908 11.630 1.00 37.03 103 LYS A C 1
ATOM 791 O O . LYS A 1 103 ? 8.645 -11.690 10.495 1.00 37.03 103 LYS A O 1
ATOM 796 N N . GLY A 1 104 ? 9.502 -10.942 12.430 1.00 35.88 104 GLY A N 1
ATOM 797 C CA . GLY A 1 104 ? 9.459 -9.488 12.200 1.00 35.88 104 GLY A CA 1
ATOM 798 C C . GLY A 1 104 ? 10.286 -8.906 11.038 1.00 35.88 104 GLY A C 1
ATOM 799 O O . GLY A 1 104 ? 10.957 -7.895 11.221 1.00 35.88 104 GLY A O 1
ATOM 800 N N . TRP A 1 105 ? 10.236 -9.493 9.840 1.00 35.38 105 TRP A N 1
ATOM 801 C CA . TRP A 1 105 ? 10.849 -8.925 8.623 1.00 35.38 105 TRP A CA 1
ATOM 802 C C . TRP A 1 105 ? 9.880 -8.043 7.810 1.00 35.38 105 TRP A C 1
ATOM 804 O O . TRP A 1 105 ? 10.281 -7.419 6.839 1.00 35.38 105 TRP A O 1
ATOM 814 N N . PHE A 1 106 ? 8.610 -7.967 8.216 1.00 50.31 106 PHE A N 1
ATOM 815 C CA . PHE A 1 106 ? 7.499 -7.541 7.356 1.00 50.31 106 PHE A CA 1
ATOM 816 C C . PHE A 1 106 ? 7.158 -6.036 7.404 1.00 50.31 106 PHE A C 1
ATOM 818 O O . PHE A 1 106 ? 6.473 -5.521 6.531 1.00 50.31 106 PHE A O 1
ATOM 825 N N . LEU A 1 107 ? 7.627 -5.328 8.435 1.00 57.25 107 LEU A N 1
ATOM 826 C CA . LEU A 1 107 ? 7.357 -3.903 8.697 1.00 57.25 107 LEU A CA 1
ATOM 827 C C . LEU A 1 107 ? 8.560 -3.250 9.395 1.00 57.25 107 LEU A C 1
ATOM 829 O O . LEU A 1 107 ? 8.401 -2.391 10.262 1.00 57.25 107 LEU A O 1
ATOM 833 N N . ARG A 1 108 ? 9.771 -3.745 9.115 1.00 50.72 108 ARG A N 1
ATOM 834 C CA . ARG A 1 108 ? 10.971 -3.371 9.876 1.00 50.72 108 ARG A CA 1
ATOM 835 C C . ARG A 1 108 ? 11.270 -1.870 9.768 1.00 50.72 108 ARG A C 1
ATOM 837 O O . ARG A 1 108 ? 11.666 -1.274 10.764 1.00 50.72 108 ARG A O 1
ATOM 844 N N . ASP A 1 109 ? 10.911 -1.297 8.623 1.00 64.75 109 ASP A N 1
ATOM 845 C CA . ASP A 1 109 ? 10.988 0.130 8.311 1.00 64.75 109 ASP A CA 1
ATOM 846 C C . ASP A 1 109 ? 9.594 0.784 8.281 1.00 64.75 109 ASP A C 1
ATOM 848 O O . ASP A 1 109 ? 9.389 1.784 7.601 1.00 64.75 109 ASP A O 1
ATOM 852 N N . LEU A 1 110 ? 8.594 0.210 8.974 1.00 77.06 110 LEU A N 1
ATOM 853 C CA . LEU A 1 110 ? 7.318 0.905 9.118 1.00 77.06 110 LEU A CA 1
ATOM 854 C C . LEU A 1 110 ? 7.538 2.152 9.960 1.00 77.06 110 LEU A C 1
ATOM 856 O O . LEU A 1 110 ? 7.851 2.071 11.152 1.00 77.06 110 LEU A O 1
ATOM 860 N N . GLU A 1 111 ? 7.276 3.285 9.335 1.00 85.31 111 GLU A N 1
ATOM 861 C CA . GLU A 1 111 ? 7.326 4.581 9.971 1.00 85.31 111 GLU A CA 1
ATOM 862 C C . GLU A 1 111 ? 5.919 5.105 10.249 1.00 85.31 111 GLU A C 1
ATOM 864 O O . GLU A 1 111 ? 4.956 4.878 9.505 1.00 85.31 111 GLU A O 1
ATOM 869 N N . VAL A 1 112 ? 5.805 5.829 11.355 1.00 87.56 112 VAL A N 1
ATOM 870 C CA . VAL A 1 112 ? 4.601 6.551 11.744 1.00 87.56 112 VAL A CA 1
ATOM 871 C C . VAL A 1 112 ? 4.928 8.000 12.047 1.00 87.56 112 VAL A C 1
ATOM 873 O O . VAL A 1 112 ? 6.066 8.348 12.353 1.00 87.56 112 VAL A O 1
ATOM 876 N N . SER A 1 113 ? 3.908 8.846 12.011 1.00 86.44 113 SER A N 1
ATOM 877 C CA . SER A 1 113 ? 4.009 10.217 12.484 1.00 86.44 113 SER A CA 1
ATOM 878 C C . SER A 1 113 ? 2.815 10.600 13.353 1.00 86.44 113 SER A C 1
ATOM 880 O O . SER A 1 113 ? 1.704 10.102 13.164 1.00 86.44 113 SER A O 1
ATOM 882 N N . LEU A 1 114 ? 3.054 11.478 14.331 1.00 84.12 114 LEU A N 1
ATOM 883 C CA . LEU A 1 114 ? 2.024 12.005 15.240 1.00 84.12 114 LEU A CA 1
ATOM 884 C C . LEU A 1 114 ? 1.173 13.104 14.590 1.00 84.12 114 LEU A C 1
ATOM 886 O O . LEU A 1 114 ? 0.099 13.442 15.080 1.00 84.12 114 LEU A O 1
ATOM 890 N N . THR A 1 115 ? 1.661 13.685 13.500 1.00 82.00 115 THR A N 1
ATOM 891 C CA . THR A 1 115 ? 0.927 14.640 12.671 1.00 82.00 115 THR A CA 1
ATOM 892 C C . THR A 1 115 ? 1.133 14.267 11.208 1.00 82.00 115 THR A C 1
ATOM 894 O O . THR A 1 115 ? 2.129 13.613 10.901 1.00 82.00 115 THR A O 1
ATOM 897 N N . PRO A 1 116 ? 0.245 14.676 10.283 1.00 75.88 116 PRO A N 1
ATOM 898 C CA . PRO A 1 116 ? 0.398 14.329 8.878 1.00 75.88 116 PRO A CA 1
ATOM 899 C C . PRO A 1 116 ? 1.797 14.648 8.351 1.00 75.88 116 PRO A C 1
ATOM 901 O O . PRO A 1 116 ? 2.497 13.750 7.910 1.00 75.88 116 PRO A O 1
ATOM 904 N N . THR A 1 117 ? 2.283 15.873 8.535 1.00 78.00 117 THR A N 1
ATOM 905 C CA . THR A 1 117 ? 3.598 16.332 8.052 1.00 78.00 117 THR A CA 1
ATOM 906 C C . THR A 1 117 ? 4.725 16.215 9.084 1.00 78.00 117 THR A C 1
ATOM 908 O O . THR A 1 117 ? 5.776 16.831 8.913 1.00 78.00 117 THR A O 1
ATOM 911 N N . GLY A 1 118 ? 4.511 15.497 10.188 1.00 78.81 118 GLY A N 1
ATOM 912 C CA . GLY A 1 118 ? 5.489 15.390 11.268 1.00 78.81 118 GLY A CA 1
ATOM 913 C C . GLY A 1 118 ? 6.696 14.527 10.906 1.00 78.81 118 GLY A C 1
ATOM 914 O O . GLY A 1 118 ? 6.729 13.848 9.874 1.00 78.81 118 GLY A O 1
ATOM 915 N N . GLU A 1 119 ? 7.689 14.516 11.792 1.00 85.12 119 GLU A N 1
ATOM 916 C CA . GLU A 1 119 ? 8.821 13.597 11.680 1.00 85.12 119 GLU A CA 1
ATOM 917 C C . GLU A 1 119 ? 8.322 12.146 11.646 1.00 85.12 119 GLU A C 1
ATOM 919 O O . GLU A 1 119 ? 7.367 11.779 12.342 1.00 85.12 119 GLU A O 1
ATOM 924 N N . ALA A 1 120 ? 8.931 11.353 10.770 1.00 85.00 120 ALA A N 1
ATOM 925 C CA . ALA A 1 120 ? 8.664 9.933 10.650 1.00 85.00 120 ALA A CA 1
ATOM 926 C C . ALA A 1 120 ? 9.549 9.194 11.657 1.00 85.00 120 ALA A C 1
ATOM 928 O O . ALA A 1 120 ? 10.759 9.406 11.698 1.00 85.00 120 ALA A O 1
ATOM 929 N N . VAL A 1 121 ? 8.942 8.357 12.493 1.00 86.75 121 VAL A N 1
ATOM 930 C CA . VAL A 1 121 ? 9.648 7.568 13.506 1.00 86.75 121 VAL A CA 1
ATOM 931 C C . VAL A 1 121 ? 9.274 6.096 13.380 1.00 86.75 121 VAL A C 1
ATOM 933 O O . VAL A 1 121 ? 8.162 5.791 12.939 1.00 86.75 121 VAL A O 1
ATOM 936 N N . PRO A 1 122 ? 10.148 5.162 13.794 1.00 86.56 122 PRO A N 1
ATOM 937 C CA . PRO A 1 122 ? 9.818 3.745 13.783 1.00 86.56 122 PRO A CA 1
ATOM 938 C C . PRO A 1 122 ? 8.527 3.452 14.552 1.00 86.56 122 PRO A C 1
ATOM 940 O O . PRO A 1 122 ? 8.336 3.903 15.685 1.00 86.56 122 PRO A O 1
ATOM 943 N N . ALA A 1 123 ? 7.642 2.667 13.945 1.00 84.00 123 ALA A N 1
ATOM 944 C CA . ALA A 1 123 ? 6.372 2.303 14.547 1.00 84.00 123 ALA A CA 1
ATOM 945 C C . ALA A 1 123 ? 6.560 1.385 15.773 1.00 84.00 123 ALA A C 1
ATOM 947 O O . ALA A 1 123 ? 7.248 0.363 15.672 1.00 84.00 123 ALA A O 1
ATOM 948 N N . PRO A 1 124 ? 5.898 1.678 16.910 1.00 84.31 124 PRO A N 1
ATOM 949 C CA . PRO A 1 124 ? 5.778 0.744 18.026 1.00 84.31 124 PRO A CA 1
ATOM 950 C C . PRO A 1 124 ? 5.144 -0.589 17.604 1.00 84.31 124 PRO A C 1
ATOM 952 O O . PRO A 1 124 ? 4.287 -0.621 16.717 1.00 84.31 124 PRO A O 1
ATOM 955 N N . ASP A 1 125 ? 5.492 -1.679 18.293 1.00 82.69 125 ASP A N 1
ATOM 956 C CA . ASP A 1 125 ? 5.038 -3.042 17.961 1.00 82.69 125 ASP A CA 1
ATOM 957 C C . ASP A 1 125 ? 3.520 -3.163 17.836 1.00 82.69 125 ASP A C 1
ATOM 959 O O . ASP A 1 125 ? 3.017 -3.703 16.856 1.00 82.69 125 ASP A O 1
ATOM 963 N N . GLN A 1 126 ? 2.775 -2.565 18.763 1.00 81.62 126 GLN A N 1
ATOM 964 C CA . GLN A 1 126 ? 1.315 -2.611 18.740 1.00 81.62 126 GLN A CA 1
ATOM 965 C C . GLN A 1 126 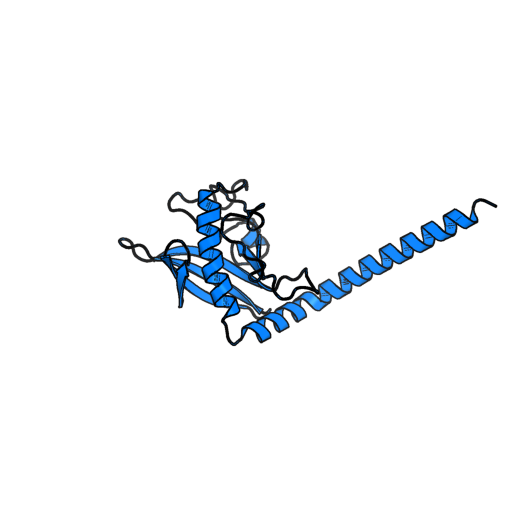? 0.712 -1.967 17.476 1.00 81.62 126 GLN A C 1
ATOM 967 O O . GLN A 1 126 ? -0.319 -2.419 16.966 1.00 81.62 126 GLN A O 1
ATOM 972 N N . LEU A 1 127 ? 1.338 -0.904 16.957 1.00 83.62 127 LEU A N 1
ATOM 973 C CA . LEU A 1 127 ? 0.908 -0.275 15.708 1.00 83.62 127 LEU A CA 1
ATOM 974 C C . LEU A 1 127 ? 1.330 -1.103 14.500 1.00 83.62 127 LEU A C 1
ATOM 976 O O . LEU A 1 127 ? 0.537 -1.233 13.567 1.00 83.62 127 LEU A O 1
ATOM 980 N N . ARG A 1 128 ? 2.521 -1.716 14.542 1.00 84.00 128 ARG A N 1
ATOM 981 C CA . ARG A 1 128 ? 2.963 -2.672 13.519 1.00 84.00 128 ARG A CA 1
ATOM 982 C C . ARG A 1 128 ? 1.995 -3.840 13.393 1.00 84.00 128 ARG A C 1
ATOM 984 O O . ARG A 1 128 ? 1.582 -4.155 12.285 1.00 84.00 128 ARG A O 1
ATOM 991 N N . GLU A 1 129 ? 1.583 -4.443 14.503 1.00 82.56 129 GLU A N 1
ATOM 992 C CA . GLU A 1 129 ? 0.618 -5.547 14.508 1.00 82.56 129 GLU A CA 1
ATOM 993 C C . GLU A 1 129 ? -0.726 -5.125 13.919 1.00 82.56 129 GLU A C 1
ATOM 995 O O . GLU A 1 129 ? -1.256 -5.786 13.025 1.00 82.56 129 GLU A O 1
ATOM 1000 N N . ARG A 1 130 ? -1.269 -3.992 14.380 1.00 83.31 130 ARG A N 1
ATOM 1001 C CA . ARG A 1 130 ? -2.560 -3.498 13.895 1.00 83.31 130 ARG A CA 1
ATOM 1002 C C . ARG A 1 130 ? -2.517 -3.183 12.405 1.00 83.31 130 ARG A C 1
ATOM 1004 O O . ARG A 1 130 ? -3.436 -3.565 11.684 1.00 83.31 130 ARG A O 1
ATOM 1011 N N . LEU A 1 131 ? -1.496 -2.455 11.957 1.00 86.69 131 LEU A N 1
ATOM 1012 C CA . LEU A 1 131 ? -1.366 -2.101 10.553 1.00 86.69 131 LEU A CA 1
ATOM 1013 C C . LEU A 1 131 ? -1.102 -3.343 9.708 1.00 86.69 131 LEU A C 1
ATOM 1015 O O . LEU A 1 131 ? -1.754 -3.517 8.688 1.00 86.69 131 LEU A O 1
ATOM 1019 N N . GLY A 1 132 ? -0.233 -4.244 10.161 1.00 86.38 132 GLY A N 1
ATOM 1020 C CA . GLY A 1 132 ? 0.015 -5.523 9.503 1.00 86.38 132 GLY A CA 1
ATOM 1021 C C . GLY A 1 132 ? -1.265 -6.331 9.288 1.00 86.38 132 GLY A C 1
ATOM 1022 O O . GLY A 1 132 ? -1.458 -6.878 8.206 1.00 86.38 132 GLY A O 1
ATOM 1023 N N . ASP A 1 133 ? -2.174 -6.350 10.265 1.00 86.12 133 ASP A N 1
ATOM 1024 C CA . ASP A 1 133 ? -3.465 -7.036 10.149 1.00 86.12 133 ASP A CA 1
ATOM 1025 C C . ASP A 1 133 ? -4.395 -6.388 9.103 1.00 86.12 133 ASP A C 1
ATOM 1027 O O . ASP A 1 133 ? -5.033 -7.077 8.306 1.00 86.12 133 ASP A O 1
ATOM 1031 N N . ILE A 1 134 ? -4.425 -5.052 9.043 1.00 89.44 134 ILE A N 1
ATOM 1032 C CA . ILE A 1 134 ? -5.167 -4.296 8.018 1.00 89.44 134 ILE A CA 1
ATOM 1033 C C . ILE A 1 134 ? -4.588 -4.557 6.627 1.00 89.44 134 ILE A C 1
ATOM 1035 O O . ILE A 1 134 ? -5.325 -4.879 5.695 1.00 89.44 134 ILE A O 1
ATOM 1039 N N . LEU A 1 135 ? -3.265 -4.449 6.490 1.00 90.06 135 LEU A N 1
ATOM 1040 C CA . LEU A 1 135 ? -2.573 -4.691 5.230 1.00 90.06 135 LEU A CA 1
ATOM 1041 C C . LEU A 1 135 ? -2.779 -6.124 4.757 1.00 90.06 135 LEU A C 1
ATOM 1043 O O . LEU A 1 135 ? -2.908 -6.344 3.558 1.00 90.06 135 LEU A O 1
ATOM 1047 N N . ARG A 1 136 ? -2.884 -7.093 5.675 1.00 88.31 136 ARG A N 1
ATOM 1048 C CA . ARG A 1 136 ? -3.183 -8.483 5.318 1.00 88.31 136 ARG A CA 1
ATOM 1049 C C . ARG A 1 136 ? -4.535 -8.611 4.653 1.00 88.31 136 ARG A C 1
ATOM 1051 O O . ARG A 1 136 ? -4.616 -9.224 3.597 1.00 88.31 136 ARG A O 1
ATOM 1058 N N . ALA A 1 137 ? -5.560 -7.990 5.225 1.00 90.81 137 ALA A N 1
ATOM 1059 C CA . ALA A 1 137 ? -6.891 -7.996 4.635 1.00 90.81 137 ALA A CA 1
ATOM 1060 C C . ALA A 1 137 ? -6.905 -7.345 3.241 1.00 90.81 137 ALA A C 1
ATOM 1062 O O . ALA A 1 137 ? -7.481 -7.903 2.311 1.00 90.81 137 ALA A O 1
ATOM 1063 N N . ILE A 1 138 ? -6.232 -6.198 3.080 1.00 93.38 138 ILE A N 1
ATOM 1064 C CA . ILE A 1 138 ? -6.160 -5.476 1.799 1.00 93.38 138 ILE A CA 1
ATOM 1065 C C . ILE A 1 138 ? -5.408 -6.289 0.741 1.00 93.38 138 ILE A C 1
ATOM 1067 O O . ILE A 1 138 ? -5.903 -6.459 -0.369 1.00 93.38 138 ILE A O 1
ATOM 1071 N N . VAL A 1 139 ? -4.227 -6.813 1.072 1.00 90.81 139 VAL A N 1
ATOM 1072 C CA . VAL A 1 139 ? -3.402 -7.592 0.136 1.00 90.81 139 VAL A CA 1
ATOM 1073 C C . VAL A 1 139 ? -4.089 -8.887 -0.248 1.00 90.81 139 VAL A C 1
ATOM 1075 O O . VAL A 1 139 ? -4.089 -9.244 -1.420 1.00 90.81 139 VAL A O 1
ATOM 1078 N N . GLN A 1 140 ? -4.683 -9.585 0.718 1.00 90.19 140 GLN A N 1
ATOM 1079 C CA . GLN A 1 140 ? -5.407 -10.815 0.440 1.00 90.19 140 GLN A CA 1
ATOM 1080 C C . GLN A 1 140 ? -6.572 -10.547 -0.515 1.00 90.19 140 GLN A C 1
ATOM 1082 O O . GLN A 1 140 ? -6.700 -11.234 -1.522 1.00 90.19 140 GLN A O 1
ATOM 1087 N N . HIS A 1 141 ? -7.337 -9.483 -0.267 1.00 93.00 141 HIS A N 1
ATOM 1088 C CA . HIS A 1 141 ? -8.392 -9.075 -1.180 1.00 93.00 141 HIS A CA 1
ATOM 1089 C C . HIS A 1 141 ? -7.861 -8.724 -2.576 1.00 93.00 141 HIS A C 1
ATOM 1091 O O . HIS A 1 141 ? -8.412 -9.191 -3.565 1.00 93.00 141 HIS A O 1
ATOM 1097 N N . TRP A 1 142 ? -6.769 -7.957 -2.671 1.00 91.25 142 TRP A N 1
ATOM 1098 C CA . TRP A 1 142 ? -6.142 -7.612 -3.950 1.00 91.25 142 TRP A CA 1
ATOM 1099 C C . TRP A 1 142 ? -5.693 -8.850 -4.741 1.00 91.25 142 TRP A C 1
ATOM 1101 O O . TRP A 1 142 ? -5.891 -8.915 -5.952 1.00 91.25 142 TRP A O 1
ATOM 1111 N N . MET A 1 143 ? -5.124 -9.845 -4.054 1.00 87.56 143 MET A N 1
ATOM 1112 C CA . MET A 1 143 ? -4.688 -11.116 -4.643 1.00 87.56 143 MET A CA 1
ATOM 1113 C C . MET A 1 143 ? -5.854 -11.970 -5.156 1.00 87.56 143 MET A C 1
ATOM 1115 O O . MET A 1 143 ? -5.667 -12.761 -6.077 1.00 87.56 143 MET A O 1
ATOM 1119 N N . GLU A 1 144 ? -7.034 -11.831 -4.555 1.00 90.62 144 GLU A N 1
ATOM 1120 C CA . GLU A 1 144 ? -8.249 -12.573 -4.905 1.00 90.62 144 GLU A CA 1
ATOM 1121 C C . GLU A 1 144 ? -9.056 -11.901 -6.031 1.00 90.62 144 GLU A C 1
ATOM 1123 O O . GLU A 1 144 ? -10.081 -12.437 -6.449 1.00 90.62 144 GLU A O 1
ATOM 1128 N N . ARG A 1 145 ? -8.618 -10.742 -6.546 1.00 90.50 145 ARG A N 1
ATOM 1129 C CA . ARG A 1 145 ? -9.317 -10.050 -7.636 1.00 90.50 145 ARG A CA 1
ATOM 1130 C C . ARG A 1 145 ? -9.174 -10.800 -8.958 1.00 90.50 145 ARG A C 1
ATOM 1132 O O . ARG A 1 145 ? -8.067 -11.119 -9.389 1.00 90.50 145 ARG A O 1
ATOM 1139 N N . ASP A 1 146 ? -10.283 -10.931 -9.679 1.00 92.62 146 ASP A N 1
ATOM 1140 C CA . ASP A 1 146 ? -10.303 -11.549 -11.012 1.00 92.62 146 ASP A CA 1
ATOM 1141 C C . ASP A 1 146 ? -9.468 -10.771 -12.049 1.00 92.62 146 ASP A C 1
ATOM 1143 O O . ASP A 1 146 ? -8.895 -11.353 -12.970 1.00 92.62 146 ASP A O 1
ATOM 1147 N N . ASP A 1 147 ? -9.375 -9.445 -11.902 1.00 91.50 147 ASP A N 1
ATOM 1148 C CA . ASP A 1 147 ? -8.637 -8.556 -12.805 1.00 91.50 147 ASP A CA 1
ATOM 1149 C C . ASP A 1 147 ? -7.169 -8.333 -12.395 1.00 91.50 147 ASP A C 1
ATOM 1151 O O . ASP A 1 147 ? -6.431 -7.633 -13.097 1.00 91.50 147 ASP A O 1
ATOM 1155 N N . GLN A 1 148 ? -6.706 -8.959 -11.307 1.00 89.12 148 GLN A N 1
ATOM 1156 C CA . GLN A 1 148 ? -5.344 -8.811 -10.782 1.00 89.12 148 GLN A CA 1
ATOM 1157 C C . GLN A 1 148 ? -4.246 -9.036 -11.843 1.00 89.12 148 GLN A C 1
ATOM 1159 O O . GLN A 1 148 ? -3.300 -8.232 -11.890 1.00 89.12 148 GLN A O 1
ATOM 1164 N N . PRO A 1 149 ? -4.345 -10.036 -12.749 1.00 86.06 149 PRO A N 1
ATOM 1165 C CA . PRO A 1 149 ? -3.333 -10.229 -13.785 1.00 86.06 149 PRO A CA 1
ATOM 1166 C C . PRO A 1 149 ? -3.264 -9.061 -14.776 1.00 86.06 149 PRO A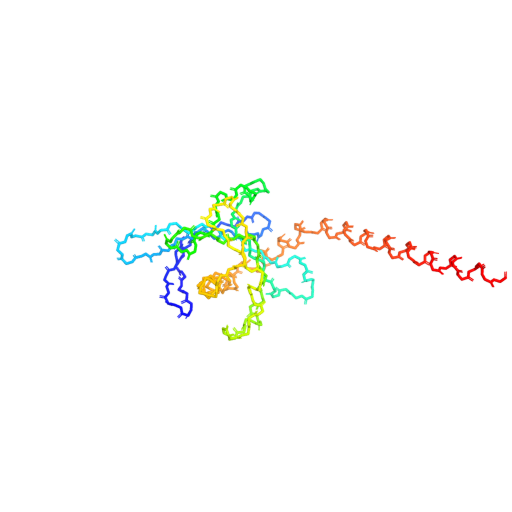 C 1
ATOM 1168 O O . PRO A 1 149 ? -2.177 -8.684 -15.220 1.00 86.06 149 PRO A O 1
ATOM 1171 N N . MET A 1 150 ? -4.410 -8.453 -15.101 1.00 87.81 150 MET A N 1
ATOM 1172 C CA . MET A 1 150 ? -4.488 -7.299 -16.000 1.00 87.81 150 MET A CA 1
ATOM 1173 C C . MET A 1 150 ? -3.859 -6.060 -15.357 1.00 87.81 150 MET A C 1
ATOM 1175 O O . MET A 1 150 ? -3.064 -5.374 -15.997 1.00 87.81 150 MET A O 1
ATOM 1179 N N . LEU A 1 151 ? -4.161 -5.809 -14.081 1.00 88.12 151 LEU A N 1
ATOM 1180 C CA . LEU A 1 151 ? -3.577 -4.707 -13.311 1.00 88.12 151 LEU A CA 1
ATOM 1181 C C . LEU A 1 151 ? -2.055 -4.842 -13.209 1.00 88.12 151 LEU A C 1
ATOM 1183 O O . LEU A 1 151 ? -1.316 -3.883 -13.434 1.00 88.12 151 LEU A O 1
ATOM 1187 N N . SER A 1 152 ? -1.583 -6.066 -12.965 1.00 83.75 152 SER A N 1
ATOM 1188 C CA . SER A 1 152 ? -0.154 -6.373 -12.915 1.00 83.75 152 SER A CA 1
ATOM 1189 C C . SER A 1 152 ? 0.549 -6.106 -14.245 1.00 83.75 152 SER A C 1
ATOM 1191 O O . SER A 1 152 ? 1.650 -5.550 -14.271 1.00 83.75 152 SER A O 1
ATOM 1193 N N . ALA A 1 153 ? -0.096 -6.450 -15.360 1.00 84.25 153 ALA A N 1
ATOM 1194 C CA . ALA A 1 153 ? 0.428 -6.185 -16.694 1.00 84.25 153 ALA A CA 1
ATOM 1195 C C . ALA A 1 153 ? 0.448 -4.683 -17.034 1.00 84.25 153 ALA A C 1
ATOM 1197 O O . ALA A 1 153 ? 1.439 -4.200 -17.587 1.00 84.25 153 ALA A O 1
ATOM 1198 N N . ALA A 1 154 ? -0.607 -3.939 -16.685 1.00 86.88 154 ALA A N 1
ATOM 1199 C CA . ALA A 1 154 ? -0.673 -2.490 -16.886 1.00 86.88 154 ALA A CA 1
ATOM 1200 C C . ALA A 1 154 ? 0.468 -1.774 -16.146 1.00 86.88 154 ALA A C 1
ATOM 1202 O O . ALA A 1 154 ? 1.212 -1.001 -16.753 1.00 86.88 154 ALA A O 1
ATOM 1203 N N . TRP A 1 155 ? 0.699 -2.140 -14.884 1.00 85.25 155 TRP A N 1
ATOM 1204 C CA . TRP A 1 155 ? 1.777 -1.569 -14.078 1.00 85.25 155 TRP A CA 1
ATOM 1205 C C . TRP A 1 155 ? 3.168 -1.914 -14.620 1.00 85.25 155 TRP A C 1
ATOM 1207 O O . TRP A 1 155 ? 4.056 -1.062 -14.698 1.00 85.25 155 TRP A O 1
ATOM 1217 N N . ALA A 1 156 ? 3.370 -3.153 -15.075 1.00 80.50 156 ALA A N 1
ATOM 1218 C CA . ALA A 1 156 ? 4.625 -3.554 -15.706 1.00 80.50 156 ALA A CA 1
ATOM 1219 C C . ALA A 1 156 ? 4.919 -2.768 -16.999 1.00 80.50 156 ALA A C 1
ATOM 1221 O O . ALA A 1 156 ? 6.090 -2.519 -17.307 1.00 80.50 156 ALA A O 1
ATOM 1222 N N . ASN A 1 157 ? 3.881 -2.379 -17.746 1.00 83.81 157 ASN A N 1
ATOM 1223 C CA . ASN A 1 157 ? 4.013 -1.554 -18.944 1.00 83.81 157 ASN A CA 1
ATOM 1224 C C . ASN A 1 157 ? 4.343 -0.099 -18.609 1.00 83.81 157 ASN A C 1
ATOM 1226 O O . ASN A 1 157 ? 5.244 0.452 -19.238 1.00 83.81 157 ASN A O 1
ATOM 1230 N N . GLU A 1 158 ? 3.698 0.478 -17.595 1.00 84.00 158 GLU A N 1
ATOM 1231 C CA . GLU A 1 158 ? 3.989 1.835 -17.109 1.00 84.00 158 GLU A CA 1
ATOM 1232 C C . GLU A 1 158 ? 5.465 1.992 -16.714 1.00 84.00 158 GLU A C 1
ATOM 1234 O O . GLU A 1 158 ? 6.126 2.969 -17.054 1.00 84.00 158 GLU A O 1
ATOM 1239 N N . LEU A 1 159 ? 6.033 0.982 -16.052 1.00 80.25 159 LEU A N 1
ATOM 1240 C CA . LEU A 1 159 ? 7.428 1.010 -15.605 1.00 80.25 159 LEU A CA 1
ATOM 1241 C C . LEU A 1 159 ? 8.445 0.755 -16.721 1.00 80.25 159 LEU A C 1
ATOM 1243 O O . LEU A 1 159 ? 9.645 0.967 -16.522 1.00 80.25 159 LEU A O 1
ATOM 1247 N N . ARG A 1 160 ? 8.008 0.262 -17.884 1.00 80.50 160 ARG A N 1
ATOM 1248 C CA . ARG A 1 160 ? 8.902 -0.187 -18.959 1.00 80.50 160 ARG A CA 1
ATOM 1249 C C . ARG A 1 160 ? 9.868 0.909 -19.438 1.00 80.50 160 ARG A C 1
ATOM 1251 O O . ARG A 1 160 ? 11.054 0.594 -19.549 1.00 80.50 160 ARG A O 1
ATOM 1258 N N . PRO A 1 161 ? 9.451 2.169 -19.677 1.00 82.56 161 PRO A N 1
ATOM 1259 C CA . PRO A 1 161 ? 10.370 3.218 -20.121 1.00 82.56 161 PRO A CA 1
ATOM 1260 C C . PRO A 1 161 ? 11.468 3.514 -19.094 1.00 82.56 161 PRO A C 1
ATOM 1262 O O . PRO A 1 161 ? 12.646 3.593 -19.441 1.00 82.56 161 PRO A O 1
ATOM 1265 N N . TRP A 1 162 ? 11.100 3.609 -17.814 1.00 78.88 162 TRP A N 1
ATOM 1266 C CA . TRP A 1 162 ? 12.058 3.822 -16.729 1.00 78.88 162 TRP A CA 1
ATOM 1267 C C . TRP A 1 162 ? 13.022 2.637 -16.578 1.00 78.88 162 TRP A C 1
ATOM 1269 O O . TRP A 1 162 ? 14.223 2.837 -16.400 1.00 78.88 162 TRP A O 1
ATOM 1279 N N . ARG A 1 163 ? 12.527 1.403 -16.736 1.00 74.88 163 ARG A N 1
ATOM 1280 C CA . ARG A 1 163 ? 13.353 0.184 -16.712 1.00 74.88 163 ARG A CA 1
ATOM 1281 C C . ARG A 1 163 ? 14.390 0.160 -17.831 1.00 74.88 163 ARG A C 1
ATOM 1283 O O . ARG A 1 163 ? 15.548 -0.148 -17.568 1.00 74.88 163 ARG A O 1
ATOM 1290 N N . ILE A 1 164 ? 13.994 0.500 -19.060 1.00 81.00 164 ILE A N 1
ATOM 1291 C CA . ILE A 1 164 ? 14.918 0.582 -20.203 1.00 81.00 164 ILE A CA 1
ATOM 1292 C C . ILE A 1 164 ? 16.021 1.602 -19.911 1.00 81.00 164 ILE A C 1
ATOM 1294 O O . ILE A 1 164 ? 17.196 1.313 -20.131 1.00 81.00 164 ILE A O 1
ATOM 1298 N N . LYS A 1 165 ? 15.655 2.759 -19.348 1.00 82.75 165 LYS A N 1
ATOM 1299 C CA . LYS A 1 165 ? 16.618 3.790 -18.959 1.00 82.75 165 LYS A CA 1
ATOM 1300 C C . LYS A 1 165 ? 17.620 3.285 -17.913 1.00 82.75 165 LYS A C 1
ATOM 1302 O O . LYS A 1 165 ? 18.819 3.412 -18.131 1.00 82.75 165 LYS A O 1
ATOM 1307 N N . GLN A 1 166 ? 17.153 2.666 -16.826 1.00 79.38 166 GLN A N 1
ATOM 1308 C CA . GLN A 1 166 ? 18.046 2.152 -15.779 1.00 79.38 166 GLN A CA 1
ATOM 1309 C C . GLN A 1 166 ? 18.989 1.049 -16.266 1.00 79.38 166 GLN A C 1
ATOM 1311 O O . GLN A 1 166 ? 20.139 0.991 -15.837 1.00 79.38 166 GLN A O 1
ATOM 1316 N N . LEU A 1 167 ? 18.515 0.155 -17.137 1.00 80.94 167 LEU A N 1
ATOM 1317 C CA . LEU A 1 167 ? 19.366 -0.885 -17.715 1.00 80.94 167 LEU A CA 1
ATOM 1318 C C . LEU A 1 167 ? 20.446 -0.283 -18.615 1.00 80.94 167 LEU A C 1
ATOM 1320 O O . LEU A 1 167 ? 21.590 -0.714 -18.529 1.00 80.94 167 LEU A O 1
ATOM 1324 N N . GLY A 1 168 ? 20.107 0.734 -19.414 1.00 82.19 168 GLY A N 1
ATOM 1325 C CA . GLY A 1 168 ? 21.087 1.471 -20.213 1.00 82.19 168 GLY A CA 1
ATOM 1326 C C . GLY A 1 168 ? 22.152 2.157 -19.353 1.00 82.19 168 GLY A C 1
ATOM 1327 O O . GLY A 1 168 ? 23.336 2.037 -19.642 1.00 82.19 168 GLY A O 1
ATOM 1328 N N . GLU A 1 169 ? 21.749 2.809 -18.257 1.00 86.31 169 GLU A N 1
ATOM 1329 C CA . GLU A 1 169 ? 22.679 3.443 -17.307 1.00 86.31 169 GLU A CA 1
ATOM 1330 C C . GLU A 1 169 ? 23.605 2.420 -16.627 1.00 86.31 169 GLU A C 1
ATOM 1332 O O . GLU A 1 169 ? 24.801 2.666 -16.496 1.00 86.31 169 GLU A O 1
ATOM 1337 N N . LYS A 1 170 ? 23.082 1.250 -16.232 1.00 80.62 170 LYS A N 1
ATOM 1338 C CA . LYS A 1 170 ? 23.896 0.170 -15.648 1.00 80.62 170 LYS A CA 1
ATOM 1339 C C . LYS A 1 170 ? 24.856 -0.459 -16.651 1.00 80.62 170 LYS A C 1
ATOM 1341 O O . LYS A 1 170 ? 25.989 -0.745 -16.284 1.00 80.62 170 LYS A O 1
ATOM 1346 N N . LEU A 1 171 ? 24.408 -0.689 -17.885 1.00 86.00 171 LEU A N 1
ATOM 1347 C CA . LEU A 1 171 ? 25.258 -1.246 -18.934 1.00 86.00 171 LEU A CA 1
ATOM 1348 C C . LEU A 1 171 ? 26.420 -0.295 -19.239 1.00 86.00 171 LEU A C 1
ATOM 1350 O O . LEU A 1 171 ? 27.563 -0.730 -19.230 1.00 86.00 171 LEU A O 1
ATOM 1354 N N . ALA A 1 172 ? 26.139 1.002 -19.383 1.00 85.56 172 ALA A N 1
ATOM 1355 C CA . ALA A 1 172 ? 27.172 2.014 -19.590 1.00 85.56 172 ALA A CA 1
ATOM 1356 C C . ALA A 1 172 ? 28.169 2.093 -18.418 1.00 85.56 172 ALA A C 1
ATOM 1358 O O . ALA A 1 172 ? 29.361 2.285 -18.636 1.00 85.56 172 ALA A O 1
ATOM 1359 N N . ALA A 1 173 ? 27.700 1.931 -17.175 1.00 85.50 173 ALA A N 1
ATOM 1360 C CA . ALA A 1 173 ? 28.580 1.891 -16.007 1.00 85.50 173 ALA A CA 1
ATOM 1361 C C . ALA A 1 173 ? 29.505 0.660 -16.009 1.00 85.50 173 ALA A C 1
ATOM 1363 O O . ALA A 1 173 ? 30.684 0.798 -15.697 1.00 85.50 173 ALA A O 1
ATOM 1364 N N . LEU A 1 174 ? 28.991 -0.514 -16.393 1.00 84.75 174 LEU A N 1
ATOM 1365 C CA . LEU A 1 174 ? 29.783 -1.746 -16.500 1.00 84.75 174 LEU A CA 1
ATOM 1366 C C . LEU A 1 174 ? 30.795 -1.686 -17.651 1.00 84.75 174 LEU A C 1
ATOM 1368 O O . LEU A 1 174 ? 31.933 -2.101 -17.477 1.00 84.75 174 LEU A O 1
ATOM 1372 N N . GLU A 1 175 ? 30.407 -1.142 -18.806 1.00 84.75 175 GLU A N 1
ATOM 1373 C CA . GLU A 1 175 ? 31.319 -0.935 -19.940 1.00 84.75 175 GLU A CA 1
ATOM 1374 C C . GLU A 1 175 ? 32.465 0.023 -19.582 1.00 84.75 175 GLU A C 1
ATOM 1376 O O . GLU A 1 175 ? 33.603 -0.187 -19.996 1.00 84.75 175 GLU A O 1
ATOM 1381 N N . LEU A 1 176 ? 32.184 1.057 -18.783 1.00 82.12 176 LEU A N 1
ATOM 1382 C CA . LEU A 1 176 ? 33.207 1.977 -18.288 1.00 82.12 176 LEU A CA 1
ATOM 1383 C C . LEU A 1 176 ? 34.147 1.304 -17.272 1.00 82.12 176 LEU A C 1
ATOM 1385 O O . LEU A 1 176 ? 35.348 1.560 -17.294 1.00 82.12 176 LEU A O 1
ATOM 1389 N N . GLU A 1 177 ? 33.618 0.449 -16.392 1.00 78.94 177 GLU A N 1
ATOM 1390 C CA . GLU A 1 177 ? 34.416 -0.328 -15.433 1.00 78.94 177 GLU A CA 1
ATOM 1391 C C . GLU A 1 177 ? 35.349 -1.323 -16.144 1.00 78.94 177 GLU A C 1
ATOM 1393 O O . GLU A 1 177 ? 36.527 -1.409 -15.800 1.00 78.94 177 GLU A O 1
ATOM 1398 N N . ASP A 1 178 ? 34.861 -1.999 -17.188 1.00 76.94 178 ASP A N 1
ATOM 1399 C CA . ASP A 1 178 ? 35.652 -2.921 -18.015 1.00 76.94 178 ASP A CA 1
ATOM 1400 C C . ASP A 1 178 ? 36.779 -2.187 -18.764 1.00 76.94 178 ASP A C 1
ATOM 1402 O O . ASP A 1 178 ? 37.936 -2.608 -18.730 1.00 76.94 178 ASP A O 1
ATOM 1406 N N . GLN A 1 179 ? 36.494 -1.018 -19.353 1.00 71.88 179 GLN A N 1
ATOM 1407 C CA . GLN A 1 179 ? 37.517 -0.182 -20.001 1.00 71.88 179 GLN A CA 1
ATOM 1408 C C . GLN A 1 179 ? 38.606 0.274 -19.021 1.00 71.88 179 GLN A C 1
ATOM 1410 O O . GLN A 1 179 ? 39.793 0.151 -19.318 1.00 71.88 179 GLN A O 1
ATOM 1415 N N . LEU A 1 180 ? 38.221 0.732 -17.826 1.00 72.94 180 LEU A N 1
ATOM 1416 C CA . LEU A 1 180 ? 39.169 1.154 -16.790 1.00 72.94 180 LEU A CA 1
ATOM 1417 C C . LEU A 1 180 ? 40.006 -0.012 -16.237 1.00 72.94 180 LEU A C 1
ATOM 1419 O O . LEU A 1 180 ? 41.163 0.194 -15.875 1.00 72.94 180 LEU A O 1
ATOM 1423 N N . SER A 1 181 ? 39.453 -1.227 -16.188 1.00 70.31 181 SER A N 1
ATOM 1424 C CA . SER A 1 181 ? 40.196 -2.434 -15.805 1.00 70.31 181 SER A CA 1
ATOM 1425 C C . SER A 1 181 ? 41.188 -2.872 -16.887 1.00 70.31 181 SER A C 1
ATOM 1427 O O . SER A 1 181 ? 42.263 -3.366 -16.559 1.00 70.31 181 SER A O 1
ATOM 1429 N N . THR A 1 182 ? 40.846 -2.687 -18.164 1.00 65.31 182 THR A N 1
ATOM 1430 C CA . THR A 1 182 ? 41.683 -3.121 -19.296 1.00 65.31 182 THR A CA 1
ATOM 1431 C C . THR A 1 182 ? 42.858 -2.165 -19.542 1.00 65.31 182 THR A C 1
ATOM 1433 O O . THR A 1 182 ? 43.962 -2.608 -19.854 1.00 65.31 182 THR A O 1
ATOM 1436 N N . ASP A 1 183 ? 42.660 -0.859 -19.334 1.00 60.06 183 ASP A N 1
ATOM 1437 C CA . ASP A 1 183 ? 43.724 0.153 -19.448 1.00 60.06 183 ASP A CA 1
ATOM 1438 C C . ASP A 1 183 ? 44.708 0.126 -18.256 1.00 60.06 183 ASP A C 1
ATOM 1440 O O . ASP A 1 183 ? 45.868 0.530 -18.387 1.00 60.06 183 ASP A O 1
ATOM 1444 N N . GLY A 1 184 ? 44.272 -0.378 -17.095 1.00 55.16 184 GLY A N 1
ATOM 1445 C CA . GLY A 1 184 ? 45.120 -0.570 -15.913 1.00 55.16 184 GLY A CA 1
ATOM 1446 C C . GLY A 1 184 ? 46.162 -1.681 -16.082 1.00 55.16 184 GLY A C 1
ATOM 1447 O O . GLY A 1 184 ? 47.316 -1.481 -15.711 1.00 55.16 184 GLY A O 1
ATOM 1448 N N . ASP A 1 185 ? 45.789 -2.803 -16.705 1.00 53.72 185 ASP A N 1
ATOM 1449 C CA . ASP A 1 185 ? 46.694 -3.938 -16.966 1.00 53.72 185 ASP A CA 1
ATOM 1450 C C . ASP A 1 185 ? 47.700 -3.651 -18.099 1.00 53.72 185 ASP A C 1
ATOM 1452 O O . ASP A 1 185 ? 48.812 -4.173 -18.098 1.00 53.72 185 ASP A O 1
ATOM 1456 N N . ALA A 1 186 ? 47.358 -2.780 -19.055 1.00 54.22 186 ALA A N 1
ATOM 1457 C CA . ALA A 1 186 ? 48.251 -2.400 -20.157 1.00 54.22 186 ALA A CA 1
ATOM 1458 C C . ALA A 1 186 ? 49.363 -1.406 -19.753 1.00 54.22 186 ALA A C 1
ATOM 1460 O O . ALA A 1 186 ? 50.194 -1.039 -20.585 1.00 54.22 186 ALA A O 1
ATOM 1461 N N . SER A 1 187 ? 49.371 -0.949 -18.496 1.00 52.62 187 SER A N 1
ATOM 1462 C CA . SER A 1 187 ? 50.290 0.077 -17.985 1.00 52.62 187 SER A CA 1
ATOM 1463 C C . SER A 1 187 ? 51.433 -0.479 -17.114 1.00 52.62 187 SER A C 1
ATOM 1465 O O . SER A 1 187 ? 52.244 0.310 -16.627 1.00 52.62 187 SER A O 1
ATOM 1467 N N . GLU A 1 188 ? 51.513 -1.803 -16.908 1.00 50.59 188 GLU A N 1
ATOM 1468 C CA . GLU A 1 188 ? 52.545 -2.470 -16.082 1.00 50.59 188 GLU A CA 1
ATOM 1469 C C . GLU A 1 188 ? 53.644 -3.234 -16.868 1.00 50.59 188 GLU A C 1
ATOM 1471 O O . GLU A 1 188 ? 54.464 -3.904 -16.238 1.00 50.59 188 GLU A O 1
ATOM 1476 N N . GLU A 1 189 ? 53.742 -3.105 -18.201 1.00 41.28 189 GLU A N 1
ATOM 1477 C CA . GLU A 1 189 ? 54.880 -3.648 -18.991 1.00 41.28 189 GLU A CA 1
ATOM 1478 C C . GLU A 1 189 ? 56.005 -2.637 -19.275 1.00 41.28 189 GLU A C 1
ATOM 1480 O O . GLU A 1 189 ? 55.732 -1.538 -19.814 1.00 41.28 189 GLU A O 1
#

Sequence (189 aa):
MIELTTPALHRTIVVTETVNENGAVTYSAKRRTKNDGDLPMGDFVVTPDSRLISNPRVVSIQFGSGSRTDRMDRTNIPNIDPQGIYAVGEVHINPGEWPAPEKGWFLRDLEVSLTPTGEAVPAPDQLRERLGDILRAIVQHWMERDDQPMLSAAWANELRPWRIKQLGEKLAALELEDQLSTDGDASEE

pLDDT: mean 78.96, std 13.5, range [35.38, 95.19]

Organism: NCBI:txid1428644

Secondary structure (DSSP, 8-state):
-EEEE-TTT--EEEEEEEE-TTS-EEEEEEEE-SSS-EEEEEEEEEEE-SS-TT-TT-EEEEES-S-HHHHHHTTT--EEETTTEEEESEEEE-GGG---TTS--SSTT-EEESSTTSPPEEPPHHHHHHHHHHHHHHHHHHHT-TTHHHHHHHHHHHTHHHHHHHHHHHHHHHHHHHHHHHHHHTT--

Radius of gyration: 20.39 Å; chains: 1; bounding box: 76×33×39 Å

Foldseek 3Di:
DDWFQQPPVRFTKDWDWDQDQLLKIKTFIWGQDPPPGTHTFFIWIKAQDQPCPPASQKIKIAAHDDDPVCLQQQVGGGDQDPQQKGWHGMFIDRPVPPDDLPPPPGCQVTWIASHSNHDTDRDDPVSVVSVVSVVNRVSVVLVPDPCNVVSNVSNNVVCVVVVVVVVVVVVVVVVVVVVVVVVVVVPPD

=== Feature glossary ===
Feature key, reading from the visual/contextual features back to the raw sequence:

Rendered structure images. Six rendered views show the 3D structure from the faces of a cube — i.e. along ±x, ±y, ±z. Rendering representation is drawn randomly per protein from cartoon (secondary-structure ribbons), sticks (backbone bonds), or molecular surface; coloring is either N→C rainbow (blue at the N-terminus through red at the C-terminus) or one color per chain.

Contact-map, Ramachandran, and PAE plots. The contact map is a binary N×N matrix image: pixel (i, j) is dark where Cα_i and Cα_j are within 8 Å and |i−j|>4. Because the |i−j|>4 filter removes local helical contacts, off-diagonal stripes parallel to the main diagonal indicate parallel β-sheets; stripes perpendicular to it indicate antiparallel β-sheets. The Ramachandran plot scatters every residue's (φ, ψ) pair against the sterically allowed regions. The PAE heatmap renders the predicted-aligned-error matrix.

InterPro / GO / CATH / organism. Database cross-references. InterPro integrates a dozen domain/family signature databases into unified entries with residue-range hits. GO terms attach function/process/location labels with evidence codes. CATH codes position the fold in a four-level structural taxonomy. Organism is the NCBI-taxonomy species name.

Nearest PDB structures. The Foldseek neighbor list gives the closest experimentally determined structures in the PDB, ranked by structural alignment. TM-score near 1 means near-identical fold; near 0.3 means only rough topology match. This is how one finds what a novel AlphaFold prediction most resembles in the solved-structure universe.

Predicted aligned error. PAE(i, j) answers: if I align the predicted and true structures on residue i, how far off (in Å) do I expect residue j to be? A block-diagonal PAE matrix with low values on the blocks and high values off-diagonal is the signature of a multi-domain protein with confidently predicted domains but uncertain inter-domain orientation.

Solvent-accessible surface area. Accessible surface area quantifies burial. A residue with SASA near zero is packed into the hydrophobic core; one with SASA >100 Å² sits on the surface. Computed here via the Shrake–Rupley numerical algorithm with a 1.4 Å probe.

B-factor. B-factor (Debye–Waller factor) reflects atomic displacement in the crystal lattice. It is an experimental observable (units Å²), not a prediction; low values mean the atom is pinned down, high values mean it moves or is heterogeneous across the crystal.

pLDDT. For AlphaFold models, the B-factor field carries pLDDT — the model's own estimate of local accuracy on a 0–100 scale. Regions with pLDDT<50 should be treated as essentially unmodeled; they often correspond to intrinsically disordered segments.

Backbone torsions (φ/ψ). φ (phi) and ψ (psi) are the two rotatable backbone dihedrals per residue: φ is the C(i-1)–N–Cα–C torsion, ψ is the N–Cα–C–N(i+1) torsion, both in degrees on (−180°, 180°]. α-helical residues cluster near (−60°, −45°); β-strand residues near (−120°, +130°). A Ramachandran plot is simply a scatter of (φ, ψ) for every residue.

Radius of gyration, Cα contacts, bounding box. Radius of gyration (Rg) is the root-mean-square distance of Cα atoms from their centroid — a single number for overall size and compactness. A globular domain of N residues has Rg ≈ 2.2·N^0.38 Å; an extended or disordered chain has a much larger Rg. The Cα contact count is the number of residue pairs whose Cα atoms are within 8 Å and are more than four positions apart in sequence — a standard proxy for tertiary packing density. The bounding box is the smallest axis-aligned box enclosing all Cα atoms.

Secondary structure (3-state, P-SEA). Three-state secondary structure (P-SEA) collapses the eight DSSP classes into helix (a), strand (b), and coil (c). P-SEA assigns these from Cα geometry alone — distances and angles — without requiring backbone oxygens, so it works on any Cα trace.

Secondary structure (8-state, DSSP). DSSP 8-state secondary structure assigns each residue one of H (α-helix), G (3₁₀-helix), I (π-helix), E (extended β-strand), B (isolated β-bridge), T (hydrogen-bonded turn), S (bend), or '-' (coil). The assignment is computed from backbone hydrogen-bond geometry via the Kabsch–Sander algorithm.

Foldseek 3Di. A 3Di character summarizes, for each residue, the relative orientation of the Cα frame of its nearest spatial neighbor. Because it encodes fold topology rather than chemistry, 3Di alignments detect remote structural similarity that sequence alignment misses.

mmCIF coordinates. The mmCIF block holds the 3D Cartesian coordinates of each backbone atom (N, Cα, C, O) in ångströms. mmCIF is the PDB's canonical archive format — a tagged-loop text representation of the atomic model.

Sequence. Sequence gives the chain of amino acids in standard one-letter code (A=alanine, C=cysteine, …, Y=tyrosine), read N→C. It is the only feature that is directly encoded by the gene; all structural features are derived from the folded form of this sequence.